Protein AF-A0A0V0QFK5-F1 (afdb_monomer_lite)

Sequence (269 aa):
MQSNNNCKVSSQGSNKIPLKIELSNQFPKQKPVIHVKRKLSHKYIDSNSWEVIYASFYQWNENSRLVDLVNKIQQEFINHMPAQDPLLLEIENLKSKVNEDQQALALQQTQLNNMFPGLQNGSVKAEDLLKKDGYHEEVQKLESYKKLQGFILELGQKLEFLSNQLDNQAQAINSKKQLLQQQDEQFEAQKSLHLKLHKDSQLLQERFSSNTILSVLDQEIQRLEEITMNQEEIEAEGTQFQDFLKEYHQNKKDFYKLQIKRAKYTQNV

Organism: Pseudocohnilembus persalinus (NCBI:txid266149)

Foldseek 3Di:
DDDDDDDPPDDPDDPDFDKDWADDPPPPADPIWIATPDQWDDPQQDNPGRTGNCVVPDPRDNPDDPVVSVVSVVVVCVVPPTHHDPVVVVVVVVVVVVVVVVVVVVVVPDDPCVVPVPPPDDDDDVVNVCVPPPPVVVVVCVVVVVVVVVVVVVVVVVVVVVVVVVVVVVVVVVVVVVVVVVVVVVVVVVVVVVVVVVVVVVVVCVCPPLVNVLVVLVVLLVVLVVVLVVLVPDDDDDPVVVVSVVVSVVSVVVSVVSVVVSVVSVVVD

InterPro domains:
  IPR016135 Ubiquitin-conjugating enzyme/RWD-like [G3DSA:3.10.110.10] (3-86)
  IPR016135 Ubiquitin-conjugating enzyme/RWD-like [SSF54495] (16-95)

Secondary structure (DSSP, 8-state):
------------------EEEE--TTTTTSPPEEEESS-EE-TTB-TTT-BB-GGGT----TT--HHHHHHHHHHHHHHSPPEEPHHHHHHHHHHHHHHHHHHHHHHHHS-HHHH-TT--SSS--HHHHTTSTTHHHHHHHHHHHHHHHHHHHHHHHHHHHHHHHHHHHHHHHHHHHHHHHHHHHHHHHHHHHHHHHHHHHHHHHHHTSHHHHHHHHHHHHHHHHHHHHHHHT----THHHHHHHHHHHHHHHHHHHHHHHHHHHHHH-

Structure (mmCIF, N/CA/C/O backbone):
data_AF-A0A0V0QFK5-F1
#
_entry.id   AF-A0A0V0QFK5-F1
#
loop_
_atom_site.group_PDB
_atom_site.id
_atom_site.type_symbol
_atom_site.label_atom_id
_atom_site.label_alt_id
_atom_site.label_comp_id
_atom_site.label_asym_id
_atom_site.label_entity_id
_atom_site.label_seq_id
_atom_site.pdbx_PDB_ins_code
_atom_site.Cartn_x
_atom_site.Cartn_y
_atom_site.Cartn_z
_atom_site.occupancy
_atom_site.B_iso_or_equiv
_atom_site.auth_seq_id
_atom_site.auth_comp_id
_atom_site.auth_asym_id
_atom_site.auth_atom_id
_atom_site.pdbx_PDB_model_num
ATOM 1 N N . MET A 1 1 ? -14.512 -22.497 46.130 1.00 37.22 1 MET A N 1
ATOM 2 C CA . MET A 1 1 ? -15.266 -21.249 45.892 1.00 37.22 1 MET A CA 1
ATOM 3 C C . MET A 1 1 ? -14.955 -20.775 44.485 1.00 37.22 1 MET A C 1
ATOM 5 O O . MET A 1 1 ? -13.852 -20.313 44.237 1.00 37.22 1 MET A O 1
ATOM 9 N N . GLN A 1 2 ? -15.876 -21.004 43.551 1.00 34.72 2 GLN A N 1
ATOM 10 C CA . GLN A 1 2 ? -15.783 -20.520 42.174 1.00 34.72 2 GLN A CA 1
ATOM 11 C C . GLN A 1 2 ? -16.728 -19.321 42.060 1.00 34.72 2 GLN A C 1
ATOM 13 O O . GLN A 1 2 ? -17.943 -19.501 42.063 1.00 34.72 2 GLN A O 1
ATOM 18 N N . SER A 1 3 ? -16.176 -18.106 42.020 1.00 29.91 3 SER A N 1
ATOM 19 C CA . SER A 1 3 ? -16.944 -16.906 41.680 1.00 29.91 3 SER A CA 1
ATOM 20 C C . SER A 1 3 ? -16.978 -16.751 40.168 1.00 29.91 3 SER A C 1
ATOM 22 O O . SER A 1 3 ? -15.984 -16.395 39.538 1.00 29.91 3 SER A O 1
ATOM 24 N N . ASN A 1 4 ? -18.155 -17.019 39.609 1.00 32.91 4 ASN A N 1
ATOM 25 C CA . ASN A 1 4 ? -18.562 -16.578 38.286 1.00 32.91 4 ASN A CA 1
ATOM 26 C C . ASN A 1 4 ? -18.721 -15.053 38.297 1.00 32.91 4 ASN A C 1
ATOM 28 O O . ASN A 1 4 ? -19.704 -14.539 38.823 1.00 32.91 4 ASN A O 1
ATOM 32 N N . ASN A 1 5 ? -17.785 -14.337 37.678 1.00 32.56 5 ASN A N 1
ATOM 33 C CA . ASN A 1 5 ? -17.976 -12.939 37.309 1.00 32.56 5 ASN A CA 1
ATOM 34 C C . ASN A 1 5 ? -18.501 -12.886 35.877 1.00 32.56 5 ASN A C 1
ATOM 36 O O . ASN A 1 5 ? -17.757 -13.100 34.924 1.00 32.56 5 ASN A O 1
ATOM 40 N N . ASN A 1 6 ? -19.793 -12.604 35.734 1.00 32.09 6 ASN A N 1
ATOM 41 C CA . ASN A 1 6 ? -20.425 -12.353 34.445 1.00 32.09 6 ASN A CA 1
ATOM 42 C C . ASN A 1 6 ? -21.225 -11.047 34.542 1.00 32.09 6 ASN A C 1
ATOM 44 O O . ASN A 1 6 ? -22.448 -11.052 34.621 1.00 32.09 6 ASN A O 1
ATOM 48 N N . CYS A 1 7 ? -20.518 -9.916 34.560 1.00 27.77 7 CYS A N 1
ATOM 49 C CA . CYS A 1 7 ? -21.109 -8.604 34.310 1.00 27.77 7 CYS A CA 1
ATOM 50 C C . CYS A 1 7 ? -20.832 -8.231 32.853 1.00 27.77 7 CYS A C 1
ATOM 52 O O . CYS A 1 7 ? -19.781 -7.689 32.518 1.00 27.77 7 CYS A O 1
ATOM 54 N N . LYS A 1 8 ? -21.783 -8.551 31.970 1.00 32.16 8 LYS A N 1
ATOM 55 C CA . LYS A 1 8 ? -21.868 -7.932 30.646 1.00 32.16 8 LYS A CA 1
ATOM 56 C C . LYS A 1 8 ? -22.440 -6.530 30.829 1.00 32.16 8 LYS A C 1
ATOM 58 O O . LYS A 1 8 ? -23.649 -6.366 30.933 1.00 32.16 8 LYS A O 1
ATOM 63 N N . VAL A 1 9 ? -21.567 -5.530 30.847 1.00 31.98 9 VAL A N 1
ATOM 64 C CA . VAL A 1 9 ? -21.958 -4.142 30.596 1.00 31.98 9 VAL A CA 1
ATOM 65 C C . VAL A 1 9 ? -22.074 -3.999 29.081 1.00 31.98 9 VAL A C 1
ATOM 67 O O . VAL A 1 9 ? -21.077 -3.990 28.361 1.00 31.98 9 VAL A O 1
ATOM 70 N N . SER A 1 10 ? -23.304 -3.987 28.572 1.00 30.70 10 SER A N 1
ATOM 71 C CA . SER A 1 10 ? -23.591 -3.687 27.172 1.00 30.70 10 SER A CA 1
ATOM 72 C C . SER A 1 10 ? -23.405 -2.190 26.935 1.00 30.70 10 SER A C 1
ATOM 74 O O . SER A 1 10 ? -24.329 -1.400 27.121 1.00 30.70 10 SER A O 1
ATOM 76 N N . SER A 1 11 ? -22.201 -1.796 26.527 1.00 32.50 11 SER A N 1
ATOM 77 C CA . SER A 1 11 ? -21.953 -0.478 25.958 1.00 32.50 11 SER A CA 1
ATOM 78 C C . SER A 1 11 ? -22.651 -0.374 24.597 1.00 32.50 11 SER A C 1
ATOM 80 O O . SER A 1 11 ? -22.321 -1.064 23.631 1.00 32.50 11 SER A O 1
ATOM 82 N N . GLN A 1 12 ? -23.655 0.497 24.519 1.00 35.12 12 GLN A N 1
ATOM 83 C CA . GLN A 1 12 ? -24.158 1.024 23.255 1.00 35.12 12 GLN A CA 1
ATOM 84 C C . GLN A 1 12 ? -23.052 1.899 22.643 1.00 35.12 12 GLN A C 1
ATOM 86 O O . GLN A 1 12 ? -22.892 3.059 23.006 1.00 35.12 12 GLN A O 1
ATOM 91 N N . GLY A 1 13 ? -22.232 1.334 21.755 1.00 34.31 13 GLY A N 1
ATOM 92 C CA . GLY A 1 13 ? -21.123 2.059 21.133 1.00 34.31 13 GLY A CA 1
ATOM 93 C C . GLY A 1 13 ? -20.535 1.304 19.948 1.00 34.31 13 GLY A C 1
ATOM 94 O O . GLY A 1 13 ? -19.924 0.256 20.123 1.00 34.31 13 GLY A O 1
ATOM 95 N N . SER A 1 14 ? -20.693 1.860 18.742 1.00 43.22 14 SER A N 1
ATOM 96 C CA . SER A 1 14 ? -20.260 1.314 17.443 1.00 43.22 14 SER A CA 1
ATOM 97 C C . SER A 1 14 ? -20.789 -0.100 17.152 1.00 43.22 14 SER A C 1
ATOM 99 O O . SER A 1 14 ? -20.378 -1.077 17.773 1.00 43.22 14 SER A O 1
ATOM 101 N N . ASN A 1 15 ? -21.674 -0.247 16.161 1.00 62.78 15 ASN A N 1
ATOM 102 C CA . ASN A 1 15 ? -22.117 -1.557 15.665 1.00 62.78 15 ASN A CA 1
ATOM 103 C C . ASN A 1 15 ? -20.968 -2.276 14.930 1.00 62.78 15 ASN A C 1
ATOM 105 O O . ASN A 1 15 ? -21.009 -2.497 13.725 1.00 62.78 15 ASN A O 1
ATOM 109 N N . LYS A 1 16 ? -19.904 -2.632 15.656 1.00 75.19 16 LYS A N 1
ATOM 110 C CA . LYS A 1 16 ? -18.846 -3.516 15.181 1.00 75.19 16 LYS A CA 1
ATOM 111 C C . LYS A 1 16 ? -19.471 -4.894 15.028 1.00 75.19 16 LYS A C 1
ATOM 113 O O . LYS A 1 16 ? -19.919 -5.493 16.008 1.00 75.19 16 LYS A O 1
ATOM 118 N N . ILE A 1 17 ? -19.519 -5.377 13.793 1.00 84.81 17 ILE A N 1
ATOM 119 C CA . ILE A 1 17 ? -20.023 -6.705 13.457 1.00 84.81 17 ILE A CA 1
ATOM 120 C C . ILE A 1 17 ? -18.819 -7.655 13.436 1.00 84.81 17 ILE A C 1
ATOM 122 O O . ILE A 1 17 ? -18.019 -7.601 12.503 1.00 84.81 17 ILE A O 1
ATOM 126 N N . PRO A 1 18 ? -18.628 -8.494 14.470 1.00 88.00 18 PRO A N 1
ATOM 127 C CA . PRO A 1 18 ? -17.504 -9.418 14.507 1.00 88.00 18 PRO A CA 1
ATOM 128 C C . PRO A 1 18 ? -17.673 -10.524 13.460 1.00 88.00 18 PRO A C 1
ATOM 130 O O . PRO A 1 18 ? -18.669 -11.252 13.471 1.00 88.00 18 PRO A O 1
ATOM 133 N N . LEU A 1 19 ? -16.663 -10.680 12.604 1.00 90.31 19 LEU A N 1
ATOM 134 C CA . LEU A 1 19 ? -16.591 -11.727 11.586 1.00 90.31 19 LEU A CA 1
ATOM 135 C C . LEU A 1 19 ? -15.640 -12.853 12.024 1.00 90.31 19 LEU A C 1
ATOM 137 O O . LEU A 1 19 ? -14.676 -12.632 12.761 1.00 90.31 19 LEU A O 1
ATOM 141 N N . LYS A 1 20 ? -15.919 -14.075 11.576 1.00 93.25 20 LYS A N 1
ATOM 142 C CA . LYS A 1 20 ? -15.031 -15.240 11.637 1.00 93.25 20 LYS A CA 1
ATOM 143 C C . LYS A 1 20 ? -14.702 -15.624 10.197 1.00 93.25 20 LYS A C 1
ATOM 145 O O . LYS A 1 20 ? -15.617 -15.803 9.405 1.00 93.25 20 LYS A O 1
ATOM 150 N N . ILE A 1 21 ? -13.420 -15.733 9.871 1.00 94.25 21 ILE A N 1
ATOM 151 C CA . ILE A 1 21 ? -12.955 -16.122 8.537 1.00 94.25 21 ILE A CA 1
ATOM 152 C C . ILE A 1 21 ? -12.371 -17.527 8.644 1.00 94.25 21 ILE A C 1
ATOM 154 O O . ILE A 1 21 ? -11.527 -17.775 9.505 1.00 94.25 21 ILE A O 1
ATOM 158 N N . GLU A 1 22 ? -12.822 -18.427 7.782 1.00 93.69 22 GLU A N 1
ATOM 159 C CA . GLU A 1 22 ? -12.319 -19.790 7.667 1.00 93.69 22 GLU A CA 1
ATOM 160 C C . GLU A 1 22 ? -11.628 -19.958 6.314 1.00 93.69 22 GLU A C 1
ATOM 162 O O . GLU A 1 22 ? -12.192 -19.663 5.256 1.00 93.69 22 GLU A O 1
ATOM 167 N N . LEU A 1 23 ? -10.372 -20.400 6.363 1.00 93.62 23 LEU A N 1
ATOM 168 C CA . LEU A 1 23 ? -9.536 -20.629 5.190 1.00 93.62 23 LEU A CA 1
ATOM 169 C C . LEU A 1 23 ? -9.332 -22.132 5.026 1.00 93.62 23 LEU A C 1
ATOM 171 O O . LEU A 1 23 ? -8.983 -22.815 5.989 1.00 93.62 23 LEU A O 1
ATOM 175 N N . SER A 1 24 ? -9.539 -22.648 3.816 1.00 92.62 24 SER A N 1
ATOM 176 C CA . SER A 1 24 ? -9.239 -24.046 3.514 1.00 92.62 24 SER A CA 1
ATOM 177 C C . SER A 1 24 ? -7.751 -24.241 3.210 1.00 92.62 24 SER A C 1
ATOM 179 O O . SER A 1 24 ? -7.036 -23.301 2.863 1.00 92.62 24 SER A O 1
ATOM 181 N N . ASN A 1 25 ? -7.294 -25.495 3.237 1.00 92.50 25 ASN A N 1
ATOM 182 C CA . ASN A 1 25 ? -5.929 -25.865 2.842 1.00 92.50 25 ASN A CA 1
ATOM 183 C C . ASN A 1 25 ? -5.622 -25.584 1.355 1.00 92.50 25 ASN A C 1
ATOM 185 O O . ASN A 1 25 ? -4.471 -25.681 0.942 1.00 92.50 25 ASN A O 1
ATOM 189 N N . GLN A 1 26 ? -6.638 -25.263 0.545 1.00 92.62 26 GLN A N 1
ATOM 190 C CA . GLN A 1 26 ? -6.507 -24.926 -0.877 1.00 92.62 26 GLN A CA 1
ATOM 191 C C . GLN A 1 26 ? -6.555 -23.412 -1.137 1.00 92.62 26 GLN A C 1
ATOM 193 O O . GLN A 1 26 ? -6.650 -22.980 -2.286 1.00 92.62 26 GLN A O 1
ATOM 198 N N . PHE A 1 27 ? -6.504 -22.586 -0.093 1.00 89.06 27 PHE A N 1
ATOM 199 C CA . PHE A 1 27 ? -6.404 -21.137 -0.229 1.00 89.06 27 PHE A CA 1
ATOM 200 C C . PHE A 1 27 ? -5.082 -20.734 -0.928 1.00 89.06 27 PHE A C 1
ATOM 202 O O . PHE A 1 27 ? -4.039 -21.298 -0.594 1.00 89.06 27 PHE A O 1
ATOM 209 N N . PRO A 1 28 ? -5.075 -19.771 -1.879 1.00 88.62 28 PRO A N 1
ATOM 210 C CA . PRO A 1 28 ? -6.178 -18.892 -2.293 1.00 88.62 28 PRO A CA 1
ATOM 211 C C . PRO A 1 28 ? -7.055 -19.420 -3.445 1.00 88.62 28 PRO A C 1
ATOM 213 O O . PRO A 1 28 ? -7.975 -18.721 -3.864 1.00 88.62 28 PRO A O 1
ATOM 216 N N . LYS A 1 29 ? -6.814 -20.632 -3.964 1.00 88.81 29 LYS A N 1
ATOM 217 C CA . LYS A 1 29 ? -7.596 -21.194 -5.085 1.00 88.81 29 LYS A CA 1
ATOM 218 C C . LYS A 1 29 ? -9.059 -21.414 -4.715 1.00 88.81 29 LYS A C 1
ATOM 220 O O . LYS A 1 29 ? -9.956 -21.140 -5.506 1.00 88.81 29 LYS A O 1
ATOM 225 N N . GLN A 1 30 ? -9.301 -21.890 -3.496 1.00 90.25 30 GLN A N 1
ATOM 226 C CA . GLN A 1 30 ? -10.642 -21.988 -2.934 1.00 90.25 30 GLN A CA 1
ATOM 227 C C . GLN A 1 30 ? -10.996 -20.709 -2.169 1.00 90.25 30 GLN A C 1
ATOM 229 O O . GLN A 1 30 ? -10.200 -20.198 -1.378 1.00 90.25 30 GLN A O 1
ATOM 234 N N . LYS A 1 31 ? -12.215 -20.211 -2.398 1.00 92.81 31 LYS A N 1
ATOM 235 C CA . LYS A 1 31 ? -12.732 -19.004 -1.750 1.00 92.81 31 LYS A CA 1
ATOM 236 C C . LYS A 1 31 ? -12.835 -19.179 -0.219 1.00 92.81 31 LYS A C 1
ATOM 238 O O . LYS A 1 31 ? -13.186 -20.271 0.234 1.00 92.81 31 LYS A O 1
ATOM 243 N N . PRO A 1 32 ? -12.566 -18.131 0.578 1.00 94.88 32 PRO A N 1
ATOM 244 C CA . PRO A 1 32 ? -12.706 -18.175 2.033 1.00 94.88 32 PRO A CA 1
ATOM 245 C C . PRO A 1 32 ? -14.181 -18.217 2.454 1.00 94.88 32 PRO A C 1
ATOM 247 O O . PRO A 1 32 ? -15.037 -17.643 1.783 1.00 94.88 32 PRO A O 1
ATOM 250 N N . VAL A 1 33 ? -14.488 -18.831 3.591 1.00 94.81 33 VAL A N 1
ATOM 251 C CA . VAL A 1 33 ? -15.843 -18.804 4.167 1.00 94.81 33 VAL A CA 1
ATOM 252 C C . VAL A 1 33 ? -15.875 -17.762 5.281 1.00 94.81 33 VAL A C 1
ATOM 254 O O . VAL A 1 33 ? -14.962 -17.697 6.103 1.00 94.81 33 VAL A O 1
ATOM 257 N N . ILE A 1 34 ? -16.887 -16.892 5.290 1.00 94.62 34 ILE A N 1
ATOM 258 C CA . ILE A 1 34 ? -16.988 -15.794 6.260 1.00 94.62 34 ILE A CA 1
ATOM 259 C C . ILE A 1 34 ? -18.291 -15.934 7.026 1.00 94.62 34 ILE A C 1
ATOM 261 O O . ILE A 1 34 ? -19.354 -15.882 6.426 1.00 94.62 34 ILE A O 1
ATOM 265 N N . HIS A 1 35 ? -18.213 -16.035 8.349 1.00 93.38 35 HIS A N 1
ATOM 266 C CA . HIS A 1 35 ? -19.374 -16.103 9.231 1.00 93.38 35 HIS A CA 1
ATOM 267 C C . HIS A 1 35 ? -19.499 -14.854 10.091 1.00 93.38 35 HIS A C 1
ATOM 269 O O . HIS A 1 35 ? -18.507 -14.293 10.567 1.00 93.38 35 HIS A O 1
ATOM 275 N N . VAL A 1 36 ? -20.733 -14.459 10.373 1.00 91.75 36 VAL A N 1
ATOM 276 C CA . VAL A 1 36 ? -21.038 -13.424 11.357 1.00 91.75 36 VAL A CA 1
ATOM 277 C C . VAL A 1 36 ? -21.174 -14.072 12.733 1.00 91.75 36 VAL A C 1
ATOM 279 O O . VAL A 1 36 ? -21.941 -15.011 12.913 1.00 91.75 36 VAL A O 1
ATOM 282 N N . LYS A 1 37 ? -20.441 -13.585 13.746 1.00 86.69 37 LYS A N 1
ATOM 283 C CA . LYS A 1 37 ? -20.517 -14.168 15.106 1.00 86.69 37 LYS A CA 1
ATOM 284 C C . LYS A 1 37 ? -21.787 -13.776 15.870 1.00 86.69 37 LYS A C 1
ATOM 286 O O . LYS A 1 37 ? -22.071 -14.345 16.921 1.00 86.69 37 LYS A O 1
ATOM 291 N N . ARG A 1 38 ? -22.509 -12.761 15.394 1.00 82.62 38 ARG A N 1
ATOM 292 C CA . ARG A 1 38 ? -23.783 -12.298 15.957 1.00 82.62 38 ARG A CA 1
ATOM 293 C C . ARG A 1 38 ? -24.924 -12.751 15.055 1.00 82.62 38 ARG A C 1
ATOM 295 O O . ARG A 1 38 ? -24.786 -12.730 13.837 1.00 82.62 38 ARG A O 1
ATOM 302 N N . LYS A 1 39 ? -26.059 -13.100 15.659 1.00 81.50 39 LYS A N 1
ATOM 303 C CA . LYS A 1 39 ? -27.290 -13.409 14.926 1.00 81.50 39 LYS A CA 1
ATOM 304 C C . LYS A 1 39 ? -27.856 -12.109 14.355 1.00 81.50 39 LYS A C 1
ATOM 306 O O . LYS A 1 39 ? -28.434 -11.317 15.094 1.00 81.50 39 LYS A O 1
ATOM 311 N N . LEU A 1 40 ? -27.604 -11.871 13.072 1.00 84.62 40 LEU A N 1
ATOM 312 C CA . LEU A 1 40 ? -28.032 -10.680 12.343 1.00 84.62 40 LEU A CA 1
ATOM 313 C C . LEU A 1 40 ? -28.843 -11.103 11.120 1.00 84.62 40 LEU A C 1
ATOM 315 O O . LEU A 1 40 ? -28.517 -12.097 10.472 1.00 84.62 40 LEU A O 1
ATOM 319 N N . SER A 1 41 ? -29.871 -10.323 10.807 1.00 83.62 41 SER A N 1
ATOM 320 C CA . SER A 1 41 ? -30.676 -10.461 9.601 1.00 83.62 41 SER A CA 1
ATOM 321 C C . SER A 1 41 ? -30.171 -9.492 8.537 1.00 83.62 41 SER A C 1
ATOM 323 O O . SER A 1 41 ? -30.045 -8.286 8.775 1.00 83.62 41 SER A O 1
ATOM 325 N N . HIS A 1 42 ? -29.834 -10.026 7.364 1.00 86.94 42 HIS A N 1
ATOM 326 C CA . HIS A 1 42 ? -29.382 -9.248 6.217 1.00 86.94 42 HIS A CA 1
ATOM 327 C C . HIS A 1 42 ? -29.549 -10.048 4.922 1.00 86.94 42 HIS A C 1
ATOM 329 O O . HIS A 1 42 ? -29.362 -11.261 4.921 1.00 86.94 42 HIS A O 1
ATOM 335 N N . LYS A 1 43 ? -29.790 -9.371 3.790 1.00 87.56 43 LYS A N 1
ATOM 336 C CA . LYS A 1 43 ? -29.959 -10.008 2.464 1.00 87.56 43 LYS A CA 1
ATOM 337 C C . LYS A 1 43 ? -28.777 -10.875 2.007 1.00 87.56 43 LYS A C 1
ATOM 339 O O . LYS A 1 43 ? -28.935 -11.724 1.140 1.00 87.56 43 LYS A O 1
ATOM 344 N N . TYR A 1 44 ? -27.592 -10.633 2.563 1.00 91.56 44 TYR A N 1
ATOM 345 C CA . TYR A 1 44 ? -26.363 -11.369 2.251 1.00 91.56 44 TYR A CA 1
ATOM 346 C C . TYR A 1 44 ? -25.843 -12.192 3.429 1.00 91.56 44 TYR A C 1
ATOM 348 O O . TYR A 1 44 ? -24.671 -12.546 3.435 1.00 91.56 44 TYR A O 1
ATOM 356 N N . ILE A 1 45 ? -26.662 -12.443 4.449 1.00 90.50 45 ILE A N 1
ATOM 357 C CA . ILE A 1 45 ? -26.319 -13.354 5.542 1.00 90.50 45 ILE A CA 1
ATOM 358 C C . ILE A 1 45 ? -27.307 -14.513 5.483 1.00 90.50 45 ILE A C 1
ATOM 360 O O . ILE A 1 45 ? -28.515 -14.306 5.583 1.00 90.50 45 ILE A O 1
ATOM 364 N N . ASP A 1 46 ? -26.793 -15.728 5.329 1.00 89.38 46 ASP A N 1
ATOM 365 C CA . ASP A 1 46 ? -27.615 -16.929 5.405 1.00 89.38 46 ASP A CA 1
ATOM 366 C C . ASP A 1 46 ? -28.169 -17.099 6.828 1.00 89.38 46 ASP A C 1
ATOM 368 O O . ASP A 1 46 ? -27.426 -17.072 7.811 1.00 89.38 46 ASP A O 1
ATOM 372 N N . SER A 1 47 ? -29.484 -17.264 6.962 1.00 83.44 47 SER A N 1
ATOM 373 C CA . SER A 1 47 ? -30.144 -17.271 8.275 1.00 83.44 47 SER A CA 1
ATOM 374 C C . SER A 1 47 ? -29.835 -18.514 9.118 1.00 83.44 47 SER A C 1
ATOM 376 O O . SER A 1 47 ? -29.995 -18.468 10.338 1.00 83.44 47 SER A O 1
ATOM 378 N N . ASN A 1 48 ? -29.380 -19.605 8.493 1.00 84.56 48 ASN A N 1
ATOM 379 C CA . ASN A 1 48 ? -29.147 -20.887 9.158 1.00 84.56 48 ASN A CA 1
ATOM 380 C C . ASN A 1 48 ? -27.681 -21.070 9.574 1.00 84.56 48 ASN A C 1
ATOM 382 O O . ASN A 1 48 ? -27.396 -21.574 10.657 1.00 84.56 48 ASN A O 1
ATOM 386 N N . SER A 1 49 ? -26.754 -20.668 8.708 1.00 86.56 49 SER A N 1
ATOM 387 C CA . SER A 1 49 ? -25.304 -20.836 8.881 1.00 86.56 49 SER A CA 1
ATOM 388 C C . SER A 1 49 ? -24.586 -19.553 9.306 1.00 86.56 49 SER A C 1
ATOM 390 O O . SER A 1 49 ? -23.416 -19.594 9.702 1.00 86.56 49 SER A O 1
ATOM 392 N N . TRP A 1 50 ? -25.267 -18.406 9.205 1.00 89.06 50 TRP A N 1
ATOM 393 C CA . TRP A 1 50 ? -24.710 -17.065 9.405 1.00 89.06 50 TRP A CA 1
ATOM 394 C C . TRP A 1 50 ? -23.505 -16.768 8.505 1.00 89.06 50 TRP A C 1
ATOM 396 O O . TRP A 1 50 ? -22.684 -15.904 8.824 1.00 89.06 50 TRP A O 1
ATOM 406 N N . GLU A 1 51 ? -23.391 -17.486 7.386 1.00 93.06 51 GLU A N 1
ATOM 407 C CA . GLU A 1 51 ? -22.392 -17.245 6.353 1.00 93.06 51 GLU A CA 1
ATOM 408 C C . GLU A 1 51 ? -22.750 -15.991 5.545 1.00 93.06 51 GLU A C 1
ATOM 410 O O . GLU A 1 51 ? -23.904 -15.764 5.178 1.00 93.06 51 GLU A O 1
ATOM 415 N N . VAL A 1 52 ? -21.746 -15.166 5.254 1.00 92.94 52 VAL A N 1
ATOM 416 C CA . VAL A 1 52 ? -21.872 -14.005 4.379 1.00 92.94 52 VAL A CA 1
ATOM 417 C C . VAL A 1 52 ? -21.802 -14.466 2.926 1.00 92.94 52 VAL A C 1
ATOM 419 O O . VAL A 1 52 ? -20.749 -14.866 2.430 1.00 92.94 52 VAL A O 1
ATOM 422 N N . ILE A 1 53 ? -22.916 -14.339 2.212 1.00 92.94 53 ILE A N 1
ATOM 423 C CA . ILE A 1 53 ? -23.051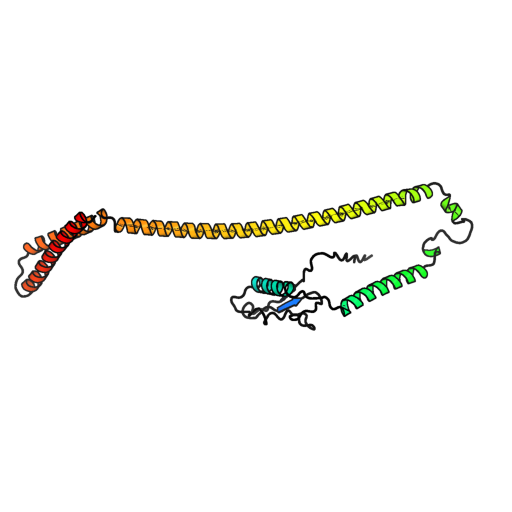 -14.691 0.799 1.00 92.94 53 ILE A CA 1
ATOM 424 C C . ILE A 1 53 ? -22.481 -13.548 -0.052 1.00 92.94 53 ILE A C 1
ATOM 426 O O . ILE A 1 53 ? -23.217 -12.736 -0.612 1.00 92.94 53 ILE A O 1
ATOM 430 N N . TYR A 1 54 ? -21.152 -13.458 -0.134 1.00 93.19 54 TYR A N 1
ATOM 431 C CA . TYR A 1 54 ? -20.476 -12.362 -0.841 1.00 93.19 54 TYR A CA 1
ATOM 432 C C . TYR A 1 54 ? -20.322 -12.577 -2.350 1.00 93.19 54 TYR A C 1
ATOM 434 O O . TYR A 1 54 ? -19.975 -11.642 -3.065 1.00 93.19 54 TYR A O 1
ATOM 442 N N . ALA A 1 55 ? -20.604 -13.779 -2.865 1.00 90.19 55 ALA A N 1
ATOM 443 C CA . ALA A 1 55 ? -20.463 -14.095 -4.291 1.00 90.19 55 ALA A CA 1
ATOM 444 C C . ALA A 1 55 ? -21.338 -13.212 -5.206 1.00 90.19 55 ALA A C 1
ATOM 446 O O . ALA A 1 55 ? -21.052 -13.081 -6.393 1.00 90.19 55 ALA A O 1
ATOM 447 N N . SER A 1 56 ? -22.386 -12.597 -4.654 1.00 87.06 56 SER A N 1
ATOM 448 C CA . SER A 1 56 ? -23.287 -11.677 -5.354 1.00 87.06 56 SER A CA 1
ATOM 449 C C . SER A 1 56 ? -22.682 -10.292 -5.613 1.00 87.06 56 SER A C 1
ATOM 451 O O . SER A 1 56 ? -23.121 -9.614 -6.537 1.00 87.06 56 SER A O 1
ATOM 453 N N . PHE A 1 57 ? -21.683 -9.867 -4.833 1.00 90.81 57 PHE A N 1
ATOM 454 C CA . PHE A 1 57 ? -21.075 -8.530 -4.932 1.00 90.81 57 PHE A CA 1
ATOM 455 C C . PHE A 1 57 ? -19.535 -8.537 -4.935 1.00 90.81 57 PHE A C 1
ATOM 457 O O . PHE A 1 57 ? -18.910 -7.491 -5.114 1.00 90.81 57 PHE A O 1
ATOM 464 N N . TYR A 1 58 ? -18.906 -9.702 -4.763 1.00 92.44 58 TYR A N 1
ATOM 465 C CA . TYR A 1 58 ? -17.462 -9.894 -4.839 1.00 92.44 58 TYR A CA 1
ATOM 466 C C . TYR A 1 58 ? -17.125 -11.261 -5.450 1.00 92.44 58 TYR A C 1
ATOM 468 O O . TYR A 1 58 ? -17.390 -12.310 -4.858 1.00 92.44 58 TYR A O 1
ATOM 476 N N . GLN A 1 59 ? -16.508 -11.256 -6.633 1.00 92.81 59 GLN A N 1
ATOM 477 C CA . GLN A 1 59 ? -16.064 -12.473 -7.315 1.00 92.81 59 GLN A CA 1
ATOM 478 C C . GLN A 1 59 ? -14.640 -12.835 -6.886 1.00 92.81 59 GLN A C 1
ATOM 480 O O . GLN A 1 59 ? -13.681 -12.146 -7.233 1.00 92.81 59 GLN A O 1
ATOM 485 N N . TRP A 1 60 ? -14.508 -13.922 -6.125 1.00 92.75 60 TRP A N 1
ATOM 486 C CA . TRP A 1 60 ? -13.212 -14.428 -5.673 1.00 92.75 60 TRP A CA 1
ATOM 487 C C . TRP A 1 60 ? -12.422 -15.064 -6.826 1.00 92.75 60 TRP A C 1
ATOM 489 O O . TRP A 1 60 ? -12.955 -15.905 -7.549 1.00 92.75 60 TRP A O 1
ATOM 499 N N . ASN A 1 61 ? -11.149 -14.698 -6.965 1.00 92.44 61 ASN A N 1
ATOM 500 C CA . ASN A 1 61 ? -10.190 -15.297 -7.894 1.00 92.44 61 ASN A CA 1
ATOM 501 C C . ASN A 1 61 ? -8.804 -15.443 -7.233 1.00 92.44 61 ASN A C 1
ATOM 503 O O . ASN A 1 61 ? -8.592 -14.966 -6.121 1.00 92.44 61 ASN A O 1
ATOM 507 N N . GLU A 1 62 ? -7.846 -16.091 -7.905 1.00 86.75 62 GLU A N 1
ATOM 508 C CA . GLU A 1 62 ? -6.510 -16.366 -7.337 1.00 86.75 62 GLU A CA 1
ATOM 509 C C . GLU A 1 62 ? -5.707 -15.097 -6.984 1.00 86.75 62 GLU A C 1
ATOM 511 O O . GLU A 1 62 ? -4.809 -15.157 -6.146 1.00 86.75 62 GLU A O 1
ATOM 516 N N . ASN A 1 63 ? -6.056 -13.945 -7.569 1.00 89.94 63 ASN A N 1
ATOM 517 C CA . ASN A 1 63 ? -5.433 -12.649 -7.286 1.00 89.94 63 ASN A CA 1
ATOM 518 C C . ASN A 1 63 ? -6.204 -11.823 -6.237 1.00 89.94 63 ASN A C 1
ATOM 520 O O . ASN A 1 63 ? -5.758 -10.734 -5.863 1.00 89.94 63 ASN A O 1
ATOM 524 N N . SER A 1 64 ? -7.359 -12.304 -5.762 1.00 91.19 64 SER A N 1
ATOM 525 C CA . SER A 1 64 ? -8.161 -11.637 -4.735 1.00 91.19 64 SER A CA 1
ATOM 526 C C . SER A 1 64 ? -7.434 -11.607 -3.391 1.00 91.19 64 SER A C 1
ATOM 528 O O . SER A 1 64 ? -6.802 -12.578 -2.973 1.00 91.19 64 SER A O 1
ATOM 530 N N . ARG A 1 65 ? -7.568 -10.496 -2.660 1.00 92.69 65 ARG A N 1
ATOM 531 C CA . ARG A 1 65 ? -7.025 -10.351 -1.303 1.00 92.69 65 ARG A CA 1
ATOM 532 C C . ARG A 1 65 ? -8.154 -10.352 -0.279 1.00 92.69 65 ARG A C 1
ATOM 534 O O . ARG A 1 65 ? -9.196 -9.733 -0.483 1.00 92.69 65 ARG A O 1
ATOM 541 N N . LEU A 1 66 ? -7.915 -10.988 0.871 1.00 92.38 66 LEU A N 1
ATOM 542 C CA . LEU A 1 66 ? -8.867 -11.014 1.993 1.00 92.38 66 LEU A CA 1
ATOM 543 C C . LEU A 1 66 ? -9.259 -9.608 2.461 1.00 92.38 66 LEU A C 1
ATOM 545 O O . LEU A 1 66 ? -10.413 -9.377 2.804 1.00 92.38 66 LEU A O 1
ATOM 549 N N . VAL A 1 67 ? -8.311 -8.670 2.446 1.00 92.56 67 VAL A N 1
ATOM 550 C CA . VAL A 1 67 ? -8.549 -7.275 2.841 1.00 92.56 67 VAL A CA 1
ATOM 551 C C . VAL A 1 67 ? -9.600 -6.622 1.941 1.00 92.56 67 VAL A C 1
ATOM 553 O O . VAL A 1 67 ? -10.529 -5.995 2.443 1.00 92.56 67 VAL A O 1
ATOM 556 N N . ASP A 1 68 ? -9.515 -6.830 0.626 1.00 92.81 68 ASP A N 1
ATOM 557 C CA . ASP A 1 68 ? -10.456 -6.249 -0.337 1.00 92.81 68 ASP A CA 1
ATOM 558 C C . ASP A 1 68 ? -11.859 -6.843 -0.181 1.00 92.81 68 ASP A C 1
ATOM 560 O O . ASP A 1 68 ? -12.855 -6.120 -0.240 1.00 92.81 68 ASP A O 1
ATOM 564 N N . LEU A 1 69 ? -11.934 -8.151 0.085 1.00 93.69 69 LEU A N 1
ATOM 565 C CA . LEU A 1 69 ? -13.184 -8.841 0.393 1.00 93.69 69 LEU A CA 1
ATOM 566 C C . LEU A 1 69 ? -13.840 -8.277 1.663 1.00 93.69 69 LEU A C 1
ATOM 568 O O . LEU A 1 69 ? -15.022 -7.935 1.647 1.00 93.69 69 LEU A O 1
ATOM 572 N N . VAL A 1 70 ? -13.081 -8.136 2.753 1.00 93.19 70 VAL A N 1
ATOM 573 C CA . VAL A 1 70 ? -13.599 -7.589 4.018 1.00 93.19 70 VAL A CA 1
ATOM 574 C C . VAL A 1 70 ? -14.054 -6.140 3.842 1.00 93.19 70 VAL A C 1
ATOM 576 O O . VAL A 1 70 ? -15.140 -5.789 4.300 1.00 93.19 70 VAL A O 1
ATOM 579 N N . ASN A 1 71 ? -13.292 -5.320 3.113 1.00 92.56 71 ASN A N 1
ATOM 580 C CA . ASN A 1 71 ? -13.677 -3.944 2.797 1.00 92.56 71 ASN A CA 1
ATOM 581 C C . ASN A 1 71 ? -14.982 -3.889 1.993 1.00 92.56 71 ASN A C 1
ATOM 583 O O . ASN A 1 71 ? -15.832 -3.034 2.242 1.00 92.56 71 ASN A O 1
ATOM 587 N N . LYS A 1 72 ? -15.180 -4.816 1.050 1.00 92.06 72 LYS A N 1
ATOM 588 C CA . LYS A 1 72 ? -16.421 -4.905 0.272 1.00 92.06 72 LYS A CA 1
ATOM 589 C C . LYS A 1 72 ? -17.616 -5.337 1.113 1.00 92.06 72 LYS A C 1
ATOM 591 O O . LYS A 1 72 ? -18.676 -4.731 0.999 1.00 92.06 72 LYS A O 1
ATOM 596 N N . ILE A 1 73 ? -17.438 -6.303 2.012 1.00 92.12 73 ILE A N 1
ATOM 597 C CA . ILE A 1 73 ? -18.474 -6.687 2.983 1.00 92.12 73 ILE A CA 1
ATOM 598 C C . ILE A 1 73 ? -18.831 -5.501 3.883 1.00 92.12 73 ILE A C 1
ATOM 600 O O . ILE A 1 73 ? -20.008 -5.233 4.112 1.00 92.12 73 ILE A O 1
ATOM 604 N N . GLN A 1 74 ? -17.829 -4.757 4.355 1.00 90.56 74 GLN A N 1
ATOM 605 C CA . GLN A 1 74 ? -18.049 -3.561 5.159 1.00 90.56 74 GLN A CA 1
ATOM 606 C C . GLN A 1 74 ? -18.850 -2.502 4.389 1.00 90.56 74 GLN A C 1
ATOM 608 O O . GLN A 1 74 ? -19.791 -1.946 4.947 1.00 90.56 74 GLN A O 1
ATOM 613 N N . GLN A 1 75 ? -18.519 -2.242 3.120 1.00 90.38 75 GLN A N 1
ATOM 614 C CA . GLN A 1 75 ? -19.282 -1.319 2.271 1.00 90.38 75 GLN A CA 1
ATOM 615 C C . GLN A 1 75 ? -20.749 -1.750 2.143 1.00 90.38 75 GLN A C 1
ATOM 617 O O . GLN A 1 75 ? -21.644 -0.925 2.321 1.00 90.38 75 GLN A O 1
ATOM 622 N N . GLU A 1 76 ? -21.011 -3.037 1.906 1.00 90.31 76 GLU A N 1
ATOM 623 C CA . GLU A 1 76 ? -22.384 -3.542 1.811 1.00 90.31 76 GLU A CA 1
ATOM 624 C C . GLU A 1 76 ? -23.150 -3.418 3.130 1.00 90.31 76 GLU A C 1
ATOM 626 O O . GLU A 1 76 ? -24.308 -3.005 3.117 1.00 90.31 76 GLU A O 1
ATOM 631 N N . PHE A 1 77 ? -22.508 -3.701 4.265 1.00 90.00 77 PHE A N 1
ATOM 632 C CA . PHE A 1 77 ? -23.129 -3.566 5.586 1.00 90.00 77 PHE A CA 1
ATOM 633 C C . PHE A 1 77 ? -23.318 -2.108 6.020 1.00 90.00 77 PHE A C 1
ATOM 635 O O . PHE A 1 77 ? -24.156 -1.837 6.873 1.00 90.00 77 PHE A O 1
ATOM 642 N N . ILE A 1 78 ? -22.569 -1.157 5.457 1.00 85.31 78 ILE A N 1
ATOM 643 C CA . ILE A 1 78 ? -22.826 0.277 5.656 1.00 85.31 78 ILE A CA 1
ATOM 644 C C . ILE A 1 78 ? -24.045 0.709 4.836 1.00 85.31 78 ILE A C 1
ATOM 646 O O . ILE A 1 78 ? -24.915 1.405 5.354 1.00 85.31 78 ILE A O 1
ATOM 650 N N . ASN A 1 79 ? -24.126 0.276 3.575 1.00 83.44 79 ASN A N 1
ATOM 651 C CA . ASN A 1 79 ? -25.228 0.635 2.680 1.00 83.44 79 ASN A CA 1
ATOM 652 C C . ASN A 1 79 ? -26.555 -0.015 3.097 1.00 83.44 79 ASN A C 1
ATOM 654 O O . ASN A 1 79 ? -27.622 0.560 2.903 1.00 83.44 79 ASN A O 1
ATOM 658 N N . HIS A 1 80 ? -26.487 -1.214 3.672 1.00 81.00 80 HIS A N 1
ATOM 659 C CA . HIS A 1 80 ? -27.631 -1.972 4.158 1.00 81.00 80 HIS A CA 1
ATOM 660 C C . HIS A 1 80 ? -27.269 -2.540 5.531 1.00 81.00 80 HIS A C 1
ATOM 662 O O . HIS A 1 80 ? -26.657 -3.600 5.635 1.00 81.00 80 HIS A O 1
ATOM 668 N N . MET A 1 81 ? -27.601 -1.817 6.602 1.00 81.00 81 MET A N 1
ATOM 669 C CA . MET A 1 81 ? -27.189 -2.232 7.943 1.00 81.00 81 MET A CA 1
ATOM 670 C C . MET A 1 81 ? -27.864 -3.553 8.337 1.00 81.00 81 MET A C 1
ATOM 672 O O . MET A 1 81 ? -29.096 -3.614 8.343 1.00 81.00 81 MET A O 1
ATOM 676 N N . PRO A 1 82 ? -27.102 -4.607 8.693 1.00 82.62 82 PRO A N 1
ATOM 677 C CA . PRO A 1 82 ? -27.680 -5.820 9.250 1.00 82.62 82 PRO A CA 1
ATOM 678 C C . PRO A 1 82 ? -28.446 -5.486 10.530 1.00 82.62 82 PRO A C 1
ATOM 680 O O . PRO A 1 82 ? -27.888 -4.904 11.465 1.00 82.62 82 PRO A O 1
ATOM 683 N N . ALA A 1 83 ? -29.724 -5.843 10.567 1.00 75.69 83 ALA A N 1
ATOM 684 C CA . ALA A 1 83 ? -30.572 -5.619 11.727 1.00 75.69 83 ALA A CA 1
ATOM 685 C C . ALA A 1 83 ? -30.485 -6.822 12.672 1.00 75.69 83 ALA A C 1
ATOM 687 O O . ALA A 1 83 ? -30.317 -7.963 12.237 1.00 75.69 83 ALA A O 1
ATOM 688 N N . GLN A 1 84 ? -30.611 -6.587 13.976 1.00 70.50 84 GLN A N 1
ATOM 689 C CA . GLN A 1 84 ? -30.932 -7.679 14.891 1.00 70.50 84 GLN A CA 1
ATOM 690 C C . GLN A 1 84 ? -32.354 -8.155 14.594 1.00 70.50 84 GLN A C 1
ATOM 692 O O . GLN A 1 84 ? -33.235 -7.342 14.319 1.00 70.50 84 GLN A O 1
ATOM 697 N N . ASP A 1 85 ? -32.564 -9.468 14.621 1.00 65.81 85 ASP A N 1
ATOM 698 C CA . ASP A 1 85 ? -33.897 -10.033 14.445 1.00 65.81 85 ASP A CA 1
ATOM 699 C C . ASP A 1 85 ? -34.813 -9.533 15.583 1.00 65.81 85 ASP A C 1
ATOM 701 O O . ASP A 1 85 ? -34.471 -9.733 16.758 1.00 65.81 85 ASP A O 1
ATOM 705 N N . PRO A 1 86 ? -35.945 -8.874 15.274 1.00 66.31 86 PRO A N 1
ATOM 706 C CA . PRO A 1 86 ? -36.848 -8.333 16.285 1.00 66.31 86 PRO A CA 1
ATOM 707 C C . PRO A 1 86 ? -37.372 -9.403 17.254 1.00 66.31 86 PRO A C 1
ATOM 709 O O . PRO A 1 86 ? -37.509 -9.114 18.441 1.00 66.31 86 PRO A O 1
ATOM 712 N N .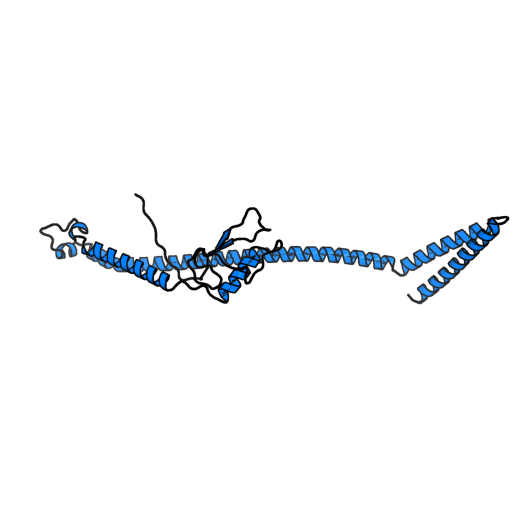 LEU A 1 87 ? -37.570 -10.649 16.801 1.00 69.94 87 LEU A N 1
ATOM 713 C CA . LEU A 1 87 ? -37.997 -11.750 17.674 1.00 69.94 87 LEU A CA 1
ATOM 714 C C . LEU A 1 87 ? -36.905 -12.148 18.671 1.00 69.94 87 LEU A C 1
ATOM 716 O O . LEU A 1 87 ? -37.191 -12.454 19.827 1.00 69.94 87 LEU A O 1
ATOM 720 N N . LEU A 1 88 ? -35.636 -12.130 18.255 1.00 65.69 88 LEU A N 1
ATOM 721 C CA . LEU A 1 88 ? -34.521 -12.438 19.156 1.00 65.69 88 LEU A CA 1
ATOM 722 C C . LEU A 1 88 ? -34.329 -11.349 20.213 1.00 65.69 88 LEU A C 1
ATOM 724 O O . LEU A 1 88 ? -34.025 -11.670 21.362 1.00 65.69 88 LEU A O 1
ATOM 728 N N . LEU A 1 89 ? -34.538 -10.086 19.837 1.00 71.56 89 LEU A N 1
ATOM 729 C CA . LEU A 1 89 ? -34.481 -8.958 20.763 1.00 71.56 89 LEU A CA 1
ATOM 730 C C . LEU A 1 89 ? -35.594 -9.051 21.821 1.00 71.56 89 LEU A C 1
ATOM 732 O O . LEU A 1 89 ? -35.356 -8.837 23.009 1.00 71.56 89 LEU A O 1
ATOM 736 N N . GLU A 1 90 ? -36.800 -9.433 21.402 1.00 75.50 90 GLU A N 1
ATOM 737 C CA . GLU A 1 90 ? -37.936 -9.653 22.298 1.00 75.50 90 GLU A CA 1
ATOM 738 C C . GLU A 1 90 ? -37.688 -10.823 23.265 1.00 75.50 90 GLU A C 1
ATOM 740 O O . GLU A 1 90 ? -37.950 -10.703 24.463 1.00 75.50 90 GLU A O 1
ATOM 745 N N . ILE A 1 91 ? -37.087 -11.919 22.786 1.00 74.38 91 ILE A N 1
ATOM 746 C CA . ILE A 1 91 ? -36.699 -13.065 23.625 1.00 74.38 91 ILE A CA 1
ATOM 747 C C . ILE A 1 91 ? -35.627 -12.679 24.659 1.00 74.38 91 ILE A C 1
ATOM 749 O O . ILE A 1 91 ? -35.716 -13.105 25.814 1.00 74.38 91 ILE A O 1
ATOM 753 N N . GLU A 1 92 ? -34.620 -11.877 24.294 1.00 72.56 92 GLU A N 1
ATOM 754 C CA . GLU A 1 92 ? -33.613 -11.393 25.255 1.00 72.56 92 GLU A CA 1
ATOM 755 C C . GLU A 1 92 ? -34.226 -10.485 26.330 1.00 72.56 92 GLU A C 1
ATOM 757 O O . GLU A 1 92 ? -33.905 -10.627 27.517 1.00 72.56 92 GLU A O 1
ATOM 762 N N . ASN A 1 93 ? -35.153 -9.606 25.942 1.00 76.25 93 ASN A N 1
ATOM 763 C CA . ASN A 1 93 ? -35.875 -8.745 26.877 1.00 76.25 93 ASN A CA 1
ATOM 764 C C . ASN A 1 93 ? -36.752 -9.562 27.838 1.00 76.25 93 ASN A C 1
ATOM 766 O O . ASN A 1 93 ? -36.716 -9.341 29.050 1.00 76.25 93 ASN A O 1
ATOM 770 N N . LEU A 1 94 ? -37.484 -10.556 27.325 1.00 81.44 94 LEU A N 1
ATOM 771 C CA . LEU A 1 94 ? -38.288 -11.471 28.139 1.00 81.44 94 LEU A CA 1
ATOM 772 C C . LEU A 1 94 ? -37.429 -12.258 29.130 1.00 81.44 94 LEU A C 1
ATOM 774 O O . LEU A 1 94 ? -37.796 -12.391 30.295 1.00 81.44 94 LEU A O 1
ATOM 778 N N . LYS A 1 95 ? -36.263 -12.746 28.699 1.00 78.62 95 LYS A N 1
ATOM 779 C CA . LYS A 1 95 ? -35.347 -13.487 29.571 1.00 78.62 95 LYS A CA 1
ATOM 780 C C . LYS A 1 95 ? -34.818 -12.627 30.718 1.00 78.62 95 LYS A C 1
ATOM 782 O O . LYS A 1 95 ? -34.727 -13.117 31.841 1.00 78.62 95 LYS A O 1
ATOM 787 N N . SER A 1 96 ? -34.484 -11.367 30.442 1.00 75.19 96 SER A N 1
ATOM 788 C CA . SER A 1 96 ? -34.055 -10.417 31.475 1.00 75.19 96 SER A CA 1
ATOM 789 C C . SER A 1 96 ? -35.167 -10.183 32.497 1.00 75.19 96 SER A C 1
ATOM 791 O O . SER A 1 96 ? -34.930 -10.326 33.693 1.00 75.19 96 SER A O 1
ATOM 793 N N . LYS A 1 97 ? -36.400 -9.970 32.025 1.00 82.00 97 LYS A N 1
ATOM 794 C CA . LYS A 1 97 ? -37.571 -9.759 32.882 1.00 82.00 97 LYS A CA 1
ATOM 795 C C . LYS A 1 97 ? -37.891 -10.966 33.773 1.00 82.00 97 LYS A C 1
ATOM 797 O O . LYS A 1 97 ? -38.107 -10.812 34.966 1.00 82.00 97 LYS A O 1
ATOM 802 N N . VAL A 1 98 ? -37.824 -12.182 33.227 1.00 84.81 98 VAL A N 1
ATOM 803 C CA . VAL A 1 98 ? -38.002 -13.421 34.011 1.00 84.81 98 VAL A CA 1
ATOM 804 C C . VAL A 1 98 ? -36.937 -13.558 35.102 1.00 84.81 98 VAL A C 1
ATOM 806 O O . VAL A 1 98 ? -37.227 -14.046 36.191 1.00 84.81 98 VAL A O 1
ATOM 809 N N . ASN A 1 99 ? -35.704 -13.133 34.829 1.00 81.12 99 ASN A N 1
ATOM 810 C CA . ASN A 1 99 ? -34.616 -13.203 35.799 1.00 81.12 99 ASN A CA 1
ATOM 811 C C . ASN A 1 99 ? -34.801 -12.179 36.935 1.00 81.12 99 ASN A C 1
ATOM 813 O O . ASN A 1 99 ? -34.558 -12.498 38.097 1.00 81.12 99 ASN A O 1
ATOM 817 N N . GLU A 1 100 ? -35.276 -10.974 36.611 1.00 78.25 100 GLU A N 1
ATOM 818 C CA . GLU A 1 100 ? -35.665 -9.956 37.597 1.00 78.25 100 GLU A CA 1
ATOM 819 C C . GLU A 1 100 ? -36.816 -10.451 38.485 1.00 78.25 100 GLU A C 1
ATOM 821 O O . GLU A 1 100 ? -36.720 -10.391 39.713 1.00 78.25 100 GLU A O 1
ATOM 826 N N . ASP A 1 101 ? -3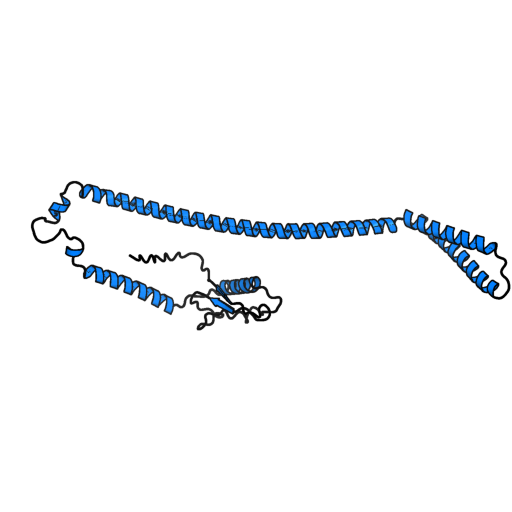7.854 -11.037 37.883 1.00 80.00 101 ASP A N 1
ATOM 827 C CA . ASP A 1 101 ? -38.999 -11.594 38.611 1.00 80.00 101 ASP A CA 1
ATOM 828 C C . ASP A 1 101 ? -38.582 -12.756 39.533 1.00 80.00 101 ASP A C 1
ATOM 830 O O . ASP A 1 101 ? -39.047 -12.854 40.672 1.00 80.00 101 ASP A O 1
ATOM 834 N N . GLN A 1 102 ? -37.656 -13.617 39.093 1.00 80.75 102 GLN A N 1
ATOM 835 C CA . GLN A 1 102 ? -37.103 -14.693 39.926 1.00 80.75 102 GLN A CA 1
ATOM 836 C C . GLN A 1 102 ? -36.309 -14.162 41.125 1.00 80.75 102 GLN A C 1
ATOM 838 O O . GLN A 1 102 ? -36.413 -14.719 42.220 1.00 80.75 102 GLN A O 1
ATOM 843 N N . GLN A 1 103 ? -35.542 -13.084 40.954 1.00 78.12 103 GLN A N 1
ATOM 844 C CA . GLN A 1 103 ? -34.820 -12.453 42.062 1.00 78.12 103 GLN A CA 1
ATOM 845 C C . GLN A 1 103 ? -35.775 -11.778 43.053 1.00 78.12 103 GLN A C 1
ATOM 847 O O . GLN A 1 103 ? -35.593 -11.910 44.265 1.00 78.12 103 GLN A O 1
ATOM 852 N N . ALA A 1 104 ? -36.824 -11.115 42.560 1.00 72.62 104 ALA A N 1
ATOM 853 C CA . ALA A 1 104 ? -37.861 -10.523 43.402 1.00 72.62 104 ALA A CA 1
ATOM 854 C C . ALA A 1 104 ? -38.611 -11.588 44.225 1.00 72.62 104 ALA A C 1
ATOM 856 O O . ALA A 1 104 ? -38.820 -11.410 45.428 1.00 72.62 104 ALA A O 1
ATOM 857 N N . LEU A 1 105 ? -38.945 -12.728 43.610 1.00 74.12 105 LEU A N 1
ATOM 858 C CA . LEU A 1 105 ? -39.543 -13.880 44.293 1.00 74.12 105 LEU A CA 1
ATOM 859 C C . LEU A 1 105 ? -38.605 -14.484 45.345 1.00 74.12 105 LEU A C 1
ATOM 861 O O . LEU A 1 105 ? -39.049 -14.789 46.452 1.00 74.12 105 LEU A O 1
ATOM 865 N N . ALA A 1 106 ? -37.311 -14.618 45.040 1.00 74.94 106 ALA A N 1
ATOM 866 C CA . ALA A 1 106 ? -36.323 -15.113 45.997 1.00 74.94 106 ALA A CA 1
ATOM 867 C C . ALA A 1 106 ? -36.223 -14.207 47.238 1.00 74.94 106 ALA A C 1
ATOM 869 O O . ALA A 1 106 ? -36.176 -14.710 48.362 1.00 74.94 106 ALA A O 1
ATOM 870 N N . LEU A 1 107 ? -36.265 -12.883 47.044 1.00 67.75 107 LEU A N 1
ATOM 871 C CA . LEU A 1 107 ? -36.268 -11.894 48.127 1.00 67.75 107 LEU A CA 1
ATOM 872 C C . LEU A 1 107 ? -37.557 -11.934 48.959 1.00 67.75 107 LEU A C 1
ATOM 874 O O . LEU A 1 107 ? -37.488 -11.865 50.183 1.00 67.75 107 LEU A O 1
ATOM 878 N N . GLN A 1 108 ? -38.725 -12.100 48.328 1.00 66.81 108 GLN A N 1
ATOM 879 C CA . GLN A 1 108 ? -39.998 -12.250 49.049 1.00 66.81 108 GLN A CA 1
ATOM 880 C C . GLN A 1 108 ? -40.065 -13.531 49.887 1.00 66.81 108 GLN A C 1
ATOM 882 O O . GLN A 1 108 ? -40.712 -13.551 50.932 1.00 66.81 108 GLN A O 1
ATOM 887 N N . GLN A 1 109 ? -39.407 -14.601 49.441 1.00 67.19 109 GLN A N 1
ATOM 888 C CA . GLN A 1 109 ? -39.383 -15.884 50.146 1.00 67.19 109 GLN A CA 1
ATOM 889 C C . GLN A 1 109 ? -38.292 -15.964 51.220 1.00 67.19 109 GLN A C 1
ATOM 891 O O . GLN A 1 109 ? -38.268 -16.919 52.001 1.00 67.19 109 GLN A O 1
ATOM 896 N N . THR A 1 110 ? -37.387 -14.985 51.299 1.00 63.09 110 THR A N 1
ATOM 897 C CA . THR A 1 110 ? -36.356 -14.999 52.334 1.00 63.09 110 THR A CA 1
ATOM 898 C C . THR A 1 110 ? -36.943 -14.506 53.657 1.00 63.09 110 THR A C 1
ATOM 900 O O . THR A 1 110 ? -37.415 -13.377 53.772 1.00 63.09 110 THR A O 1
ATOM 903 N N . GLN A 1 111 ? -36.894 -15.339 54.696 1.00 60.84 111 GLN A N 1
ATOM 904 C CA . GLN A 1 111 ? -37.300 -14.918 56.036 1.00 60.84 111 GLN A CA 1
ATOM 905 C C . GLN A 1 111 ? -36.341 -13.840 56.563 1.00 60.84 111 GLN A C 1
ATOM 907 O O . GLN A 1 111 ? -35.126 -14.038 56.567 1.00 60.84 111 GLN A O 1
ATOM 912 N N . LEU A 1 112 ? -36.885 -12.721 57.053 1.00 57.91 112 LEU A N 1
ATOM 913 C CA . LEU A 1 112 ? -36.135 -11.607 57.662 1.00 57.91 112 LEU A CA 1
ATOM 914 C C . LEU A 1 112 ? -35.128 -12.073 58.728 1.00 57.91 112 LEU A C 1
ATOM 916 O O . LEU A 1 112 ? -34.021 -11.546 58.807 1.00 57.91 112 LEU A O 1
ATOM 920 N N . ASN A 1 113 ? -35.475 -13.122 59.478 1.00 53.91 113 ASN A N 1
ATOM 921 C CA . ASN A 1 113 ? -34.624 -13.731 60.504 1.00 53.91 113 ASN A CA 1
ATOM 922 C C . ASN A 1 113 ? -33.335 -14.361 59.942 1.00 53.91 113 ASN A C 1
ATOM 924 O O . ASN A 1 113 ? -32.360 -14.494 60.675 1.00 53.91 113 ASN A O 1
ATOM 928 N N . ASN A 1 114 ? -33.310 -14.721 58.654 1.00 59.81 114 ASN A N 1
ATOM 929 C CA . ASN A 1 114 ? -32.118 -15.230 57.972 1.00 59.81 114 ASN A CA 1
ATOM 930 C C . ASN A 1 114 ? -31.242 -14.096 57.421 1.00 59.81 114 ASN A C 1
ATOM 932 O O . ASN A 1 114 ? -30.029 -14.262 57.327 1.00 59.81 114 ASN A O 1
ATOM 936 N N . MET A 1 115 ? -31.835 -12.948 57.068 1.00 55.38 115 MET A N 1
ATOM 937 C CA . MET A 1 115 ? -31.078 -11.759 56.652 1.00 55.38 115 MET A CA 1
ATOM 938 C C . MET A 1 115 ? -30.454 -11.032 57.850 1.00 55.38 115 MET A C 1
ATOM 940 O O . MET A 1 115 ? -29.382 -10.445 57.727 1.00 55.38 115 MET A O 1
ATOM 944 N N . PHE A 1 116 ? -31.100 -11.105 59.017 1.00 58.97 116 PHE A N 1
ATOM 945 C CA . PHE A 1 116 ? -30.653 -10.470 60.255 1.00 58.97 116 PHE A CA 1
ATOM 946 C C . PHE A 1 116 ? -30.680 -11.478 61.417 1.00 58.97 116 PHE A C 1
ATOM 948 O O . PHE A 1 116 ? -31.625 -11.486 62.211 1.00 58.97 116 PHE A O 1
ATOM 955 N N . PRO A 1 117 ? -29.630 -12.309 61.567 1.00 54.69 117 PRO A N 1
ATOM 956 C CA . PRO A 1 117 ? -29.586 -13.401 62.548 1.00 54.69 117 PRO A CA 1
ATOM 957 C C . PRO A 1 117 ? -29.714 -12.965 64.020 1.00 54.69 117 PRO A C 1
ATOM 959 O O . PRO A 1 117 ? -29.926 -13.801 64.892 1.00 54.69 117 PRO A O 1
ATOM 962 N N . GLY A 1 118 ? -29.581 -11.666 64.311 1.00 50.97 118 GLY A N 1
ATOM 963 C CA . GLY A 1 118 ? -29.699 -11.088 65.655 1.00 50.97 118 GLY A CA 1
ATOM 964 C C . GLY A 1 118 ? -31.110 -10.642 66.061 1.00 50.97 118 GLY A C 1
ATOM 965 O O . GLY A 1 118 ? -31.274 -10.154 67.173 1.00 50.97 118 GLY A O 1
ATOM 966 N N . LEU A 1 119 ? -32.118 -10.781 65.189 1.00 56.47 119 LEU A N 1
ATOM 967 C CA . LEU A 1 119 ? -33.506 -10.351 65.439 1.00 56.47 119 LEU A CA 1
ATOM 968 C C . LEU A 1 119 ? -34.420 -11.479 65.957 1.00 56.47 119 LEU A C 1
ATOM 970 O O . LEU A 1 119 ? -35.635 -11.436 65.771 1.00 56.47 119 LEU A O 1
ATOM 974 N N . GLN A 1 120 ? -33.875 -12.511 66.606 1.00 48.88 120 GLN A N 1
ATOM 975 C CA . GLN A 1 120 ? -34.719 -13.566 67.169 1.00 48.88 120 GLN A CA 1
ATOM 976 C C . GLN A 1 120 ? -35.328 -13.156 68.516 1.00 48.88 120 GLN A C 1
ATOM 978 O O . GLN A 1 120 ? -34.629 -12.990 69.508 1.00 48.88 120 GLN A O 1
ATOM 983 N N . ASN A 1 121 ? -36.660 -13.045 68.511 1.00 53.62 121 ASN A N 1
ATOM 984 C CA . ASN A 1 121 ? -37.592 -13.246 69.623 1.00 53.62 121 ASN A CA 1
ATOM 985 C C . ASN A 1 121 ? -37.134 -12.756 71.007 1.00 53.62 121 ASN A C 1
ATOM 987 O O . ASN A 1 121 ? -36.773 -13.545 71.876 1.00 53.62 121 ASN A O 1
ATOM 991 N N . GLY A 1 122 ? -37.306 -11.454 71.241 1.00 55.66 122 GLY A N 1
ATOM 992 C CA . GLY A 1 122 ? -37.433 -10.894 72.586 1.00 55.66 122 GLY A CA 1
ATOM 993 C C . GLY A 1 122 ? -36.409 -9.813 72.922 1.00 55.66 122 GLY A C 1
ATOM 994 O O . GLY A 1 122 ? -35.214 -10.049 72.945 1.00 55.66 122 GLY A O 1
ATOM 995 N N . SER A 1 123 ? -36.926 -8.637 73.280 1.00 46.84 123 SER A N 1
ATOM 996 C CA . SER A 1 123 ? -36.249 -7.555 74.016 1.00 46.84 123 SER A CA 1
ATOM 997 C C . SER A 1 123 ? -35.363 -6.536 73.291 1.00 46.84 123 SER A C 1
ATOM 999 O O . SER A 1 123 ? -34.761 -5.711 73.976 1.00 46.84 123 SER A O 1
ATOM 1001 N N . VAL A 1 124 ? -35.339 -6.465 71.962 1.00 51.50 124 VAL A N 1
ATOM 1002 C CA . VAL A 1 124 ? -34.861 -5.239 71.301 1.00 51.50 124 VAL A CA 1
ATOM 1003 C C . VAL A 1 124 ? -35.865 -4.863 70.227 1.00 51.50 124 VAL A C 1
ATOM 1005 O O . VAL A 1 124 ? -35.910 -5.468 69.157 1.00 51.50 124 VAL A O 1
ATOM 1008 N N . LYS A 1 125 ? -36.736 -3.891 70.532 1.00 57.62 125 LYS A N 1
ATOM 1009 C CA . LYS A 1 125 ? -37.546 -3.252 69.491 1.00 57.62 125 LYS A CA 1
ATOM 1010 C C . LYS A 1 125 ? -36.558 -2.710 68.459 1.00 57.62 125 LYS A C 1
ATOM 1012 O O . LYS A 1 125 ? -35.515 -2.195 68.849 1.00 57.62 125 LYS A O 1
ATOM 1017 N N . ALA A 1 126 ? -36.843 -2.804 67.163 1.00 54.00 126 ALA A N 1
ATOM 1018 C CA . ALA A 1 126 ? -35.974 -2.225 66.126 1.00 54.00 126 ALA A CA 1
ATOM 1019 C C . ALA A 1 126 ? -35.601 -0.749 66.428 1.00 54.00 126 ALA A C 1
ATOM 1021 O O . ALA A 1 126 ? -34.516 -0.282 66.090 1.00 54.00 126 ALA A O 1
ATOM 1022 N N . GLU A 1 127 ? -36.473 -0.058 67.166 1.00 52.81 127 GLU A N 1
ATOM 1023 C CA . GLU A 1 127 ? -36.303 1.277 67.748 1.00 52.81 127 GLU A CA 1
ATOM 1024 C C . GLU A 1 127 ? -35.121 1.422 68.727 1.00 52.81 127 GLU A C 1
ATOM 1026 O O . GLU A 1 127 ? -34.544 2.501 68.809 1.00 52.81 127 GLU A O 1
ATOM 1031 N N . ASP A 1 128 ? -34.727 0.373 69.449 1.00 55.25 128 ASP A N 1
ATOM 1032 C CA . ASP A 1 128 ? -33.611 0.391 70.406 1.00 55.25 128 ASP A CA 1
ATOM 1033 C C . ASP A 1 128 ? -32.260 0.066 69.737 1.00 55.25 128 ASP A C 1
ATOM 1035 O O . ASP A 1 128 ? -31.216 0.518 70.206 1.00 55.25 128 ASP A O 1
ATOM 1039 N N . LEU A 1 129 ? -32.260 -0.628 68.587 1.00 56.50 129 LEU A N 1
ATOM 1040 C CA . LEU A 1 129 ? -31.073 -0.758 67.721 1.00 56.50 129 LEU A CA 1
ATOM 1041 C C . LEU A 1 129 ? -30.754 0.555 66.994 1.00 56.50 129 LEU A C 1
ATOM 1043 O O . LEU A 1 129 ? -29.585 0.893 66.835 1.00 56.50 129 LEU A O 1
ATOM 1047 N N . LEU A 1 130 ? -31.780 1.322 66.612 1.00 54.19 130 LEU A N 1
ATOM 1048 C CA . LEU A 1 130 ? -31.636 2.659 66.018 1.00 54.19 130 LEU A CA 1
ATOM 1049 C C . LEU A 1 130 ? -31.109 3.713 67.009 1.00 54.19 130 LEU A C 1
ATOM 1051 O O . LEU A 1 130 ? -30.602 4.746 66.579 1.00 54.19 130 LEU A O 1
ATOM 1055 N N . LYS A 1 131 ? -31.216 3.452 68.320 1.00 58.31 131 LYS A N 1
ATOM 1056 C CA . LYS A 1 131 ? -30.709 4.309 69.407 1.00 58.31 131 LYS A CA 1
ATOM 1057 C C . LYS A 1 131 ? -29.298 3.947 69.879 1.00 58.31 131 LYS A C 1
ATOM 1059 O O . LYS A 1 131 ? -28.777 4.630 70.755 1.00 58.31 131 LYS A O 1
ATOM 1064 N N . LYS A 1 132 ? -28.673 2.887 69.348 1.00 57.53 132 LYS A N 1
ATOM 1065 C CA . LYS A 1 132 ? -27.260 2.601 69.638 1.00 57.53 132 LYS A CA 1
ATOM 1066 C C . LYS A 1 132 ? -26.389 3.684 69.002 1.00 57.53 132 LYS A C 1
ATOM 1068 O O . LYS A 1 132 ? -26.355 3.811 67.775 1.00 57.53 132 LYS A O 1
ATOM 1073 N N . ASP A 1 133 ? -25.683 4.434 69.843 1.00 56.69 133 ASP A N 1
ATOM 1074 C CA . ASP A 1 133 ? -24.717 5.449 69.423 1.00 56.69 133 ASP A CA 1
ATOM 1075 C C . ASP A 1 133 ? -23.747 4.875 68.375 1.00 56.69 133 ASP A C 1
ATOM 1077 O O . ASP A 1 133 ? -23.158 3.808 68.563 1.00 56.69 133 ASP A O 1
ATOM 1081 N N . GLY A 1 134 ? -23.639 5.566 67.237 1.00 57.12 134 GLY A N 1
ATOM 1082 C CA . GLY A 1 134 ? -22.824 5.179 66.078 1.00 57.12 134 GLY A CA 1
ATOM 1083 C C . GLY A 1 134 ? -23.626 4.769 64.837 1.00 57.12 134 GLY A C 1
ATOM 1084 O O . GLY A 1 134 ? -23.247 5.145 63.730 1.00 57.12 134 GLY A O 1
ATOM 1085 N N . TYR A 1 135 ? -24.782 4.106 64.985 1.00 59.22 135 TYR A N 1
ATOM 1086 C CA . TYR A 1 135 ? -25.586 3.677 63.824 1.00 59.22 135 TYR A CA 1
ATOM 1087 C C . TYR A 1 135 ? -26.183 4.865 63.063 1.00 59.22 135 TYR A C 1
ATOM 1089 O O . TYR A 1 135 ? -26.193 4.877 61.835 1.00 59.22 135 TYR A O 1
ATOM 1097 N N . HIS A 1 136 ? -26.644 5.898 63.776 1.00 61.62 136 HIS A N 1
ATOM 1098 C CA . HIS A 1 136 ? -27.173 7.105 63.140 1.00 61.62 136 HIS A CA 1
ATOM 1099 C C . HIS A 1 136 ? -26.078 7.886 62.389 1.00 61.62 136 HIS A C 1
ATOM 1101 O O . HIS A 1 136 ? -26.329 8.384 61.295 1.00 61.62 136 HIS A O 1
ATOM 1107 N N . GLU A 1 137 ? -24.847 7.925 62.914 1.00 65.38 137 GLU A N 1
ATOM 1108 C CA . GLU A 1 137 ? -23.703 8.525 62.214 1.00 65.38 137 GLU A CA 1
ATOM 1109 C C . GLU A 1 137 ? -23.298 7.736 60.963 1.00 65.38 137 GLU A C 1
ATOM 1111 O O . GLU A 1 137 ? -23.021 8.339 59.927 1.00 65.38 137 GLU A O 1
ATOM 1116 N N . GLU A 1 138 ? -23.252 6.402 61.023 1.00 65.50 138 GLU A N 1
ATOM 1117 C CA . GLU A 1 138 ? -22.936 5.582 59.846 1.00 65.50 138 GLU A CA 1
ATOM 1118 C C . GLU A 1 138 ? -24.025 5.673 58.771 1.00 65.50 138 GLU A C 1
ATOM 1120 O O . GLU A 1 138 ? -23.715 5.803 57.585 1.00 65.50 138 GLU A O 1
ATOM 1125 N N . VAL A 1 139 ? -25.299 5.708 59.176 1.00 67.25 139 VAL A N 1
ATOM 1126 C CA . VAL A 1 139 ? -26.435 5.936 58.269 1.00 67.25 139 VAL A CA 1
ATOM 1127 C C . VAL A 1 139 ? -26.385 7.336 57.645 1.00 67.25 139 VAL A C 1
ATOM 1129 O O . VAL A 1 139 ? -26.687 7.483 56.463 1.00 67.25 139 VAL A O 1
ATOM 1132 N N . GLN A 1 140 ? -25.936 8.362 58.375 1.00 70.44 140 GLN A N 1
ATOM 1133 C CA . GLN A 1 140 ? -25.710 9.694 57.798 1.00 70.44 140 GLN A CA 1
ATOM 1134 C C . GLN A 1 140 ? -24.518 9.721 56.822 1.00 70.44 140 GLN A C 1
ATOM 1136 O O . GLN A 1 140 ? -24.566 10.424 55.810 1.00 70.44 140 GLN A O 1
ATOM 1141 N N . LYS A 1 141 ? -23.462 8.933 57.070 1.00 77.12 141 LYS A N 1
ATOM 1142 C CA . LYS A 1 141 ? -22.291 8.810 56.175 1.00 77.12 141 LYS A CA 1
ATOM 1143 C C . LYS A 1 141 ? -22.583 7.995 54.908 1.00 77.12 141 LYS A C 1
ATOM 1145 O O . LYS A 1 141 ? -21.898 8.179 53.903 1.00 77.12 141 LYS A O 1
ATOM 1150 N N . LEU A 1 142 ? -23.603 7.138 54.922 1.00 78.44 142 LEU A N 1
ATOM 1151 C CA . LEU A 1 142 ? -24.014 6.279 53.803 1.00 78.44 142 LEU A CA 1
ATOM 1152 C C . LEU A 1 142 ? -24.313 7.072 52.521 1.00 78.44 142 LEU A C 1
ATOM 1154 O O . LEU A 1 142 ? -23.893 6.670 51.436 1.00 78.44 142 LEU A O 1
ATOM 1158 N N . GLU A 1 143 ? -24.950 8.238 52.642 1.00 81.06 143 GLU A N 1
ATOM 1159 C CA . GLU A 1 143 ? -25.224 9.112 51.494 1.00 81.06 143 GLU A CA 1
ATOM 1160 C C . GLU A 1 143 ? -23.929 9.701 50.907 1.00 81.06 143 GLU A C 1
ATOM 1162 O O . GLU A 1 143 ? -23.753 9.773 49.689 1.00 81.06 143 GLU A O 1
ATOM 1167 N N . SER A 1 144 ? -22.972 10.056 51.767 1.00 79.38 144 SER A N 1
ATOM 1168 C CA . SER A 1 144 ? -21.638 10.517 51.369 1.00 79.38 144 SER A CA 1
ATOM 1169 C C . SER A 1 144 ? -20.846 9.411 50.668 1.00 79.38 144 SER A C 1
ATOM 1171 O O . SER A 1 144 ? -20.227 9.661 49.632 1.00 79.38 144 SER A O 1
ATOM 1173 N N . TYR A 1 145 ? -20.906 8.175 51.175 1.00 81.94 145 TYR A N 1
ATOM 1174 C CA . TYR A 1 145 ? -20.275 7.018 50.537 1.00 81.94 145 TYR A CA 1
ATOM 1175 C C . TYR A 1 145 ? -20.910 6.680 49.189 1.00 81.94 145 TYR A C 1
ATOM 1177 O O . TYR A 1 145 ? -20.190 6.386 48.237 1.00 81.94 145 TYR A O 1
ATOM 1185 N N . LYS A 1 146 ? -22.235 6.793 49.064 1.00 81.94 146 LYS A N 1
ATOM 1186 C CA . LYS A 1 146 ? -22.947 6.585 47.798 1.00 81.94 146 LYS A CA 1
ATOM 1187 C C . LYS A 1 146 ? -22.566 7.636 46.750 1.00 81.94 146 LYS A C 1
ATOM 1189 O O . LYS A 1 146 ? -22.324 7.294 45.593 1.00 81.94 146 LYS A O 1
ATOM 1194 N N . LYS A 1 147 ? -22.432 8.904 47.155 1.00 89.56 147 LYS A N 1
ATOM 1195 C CA . LYS A 1 147 ? -21.914 9.979 46.288 1.00 89.56 147 LYS A CA 1
ATOM 1196 C C . LYS A 1 147 ? -20.469 9.727 45.864 1.00 89.56 147 LYS A C 1
ATOM 1198 O O . LYS A 1 147 ? -20.152 9.861 44.685 1.00 89.56 147 LYS A O 1
ATOM 1203 N N . LEU A 1 148 ? -19.609 9.313 46.797 1.00 88.31 148 LEU A N 1
ATOM 1204 C CA . LEU A 1 148 ? -18.218 8.966 46.502 1.00 88.31 148 LEU A CA 1
ATOM 1205 C C . LEU A 1 148 ? -18.123 7.780 45.531 1.00 88.31 148 LEU A C 1
ATOM 1207 O O . LEU A 1 148 ? -17.349 7.831 44.581 1.00 88.31 148 LEU A O 1
ATOM 1211 N N . GLN A 1 149 ? -18.939 6.743 45.723 1.00 88.38 149 GLN A N 1
ATOM 1212 C CA . GLN A 1 149 ? -19.029 5.607 44.805 1.00 88.38 149 GLN A CA 1
ATOM 1213 C C . GLN A 1 149 ? -19.435 6.058 43.395 1.00 88.38 149 GLN A C 1
ATOM 1215 O O . GLN A 1 149 ? -18.806 5.644 42.423 1.00 88.38 149 GLN A O 1
ATOM 1220 N N . GLY A 1 150 ? -20.443 6.929 43.278 1.00 89.81 150 GLY A N 1
ATOM 1221 C CA . GLY A 1 150 ? -20.856 7.506 41.995 1.00 89.81 150 GLY A CA 1
ATOM 1222 C C . GLY A 1 150 ? -19.730 8.285 41.313 1.00 89.81 150 GLY A C 1
ATOM 1223 O O . GLY A 1 150 ? -19.470 8.079 40.130 1.00 89.81 150 GLY A O 1
ATOM 1224 N N . PHE A 1 151 ? -19.001 9.103 42.073 1.00 92.25 151 PHE A N 1
ATOM 1225 C CA . PHE A 1 151 ? -17.846 9.848 41.570 1.00 92.25 151 PHE A CA 1
ATOM 1226 C C . PHE A 1 151 ? -16.709 8.930 41.087 1.00 92.25 151 PHE A C 1
ATOM 1228 O O . PHE A 1 151 ? -16.143 9.153 40.018 1.00 92.25 151 PHE A O 1
ATOM 1235 N N . ILE A 1 152 ? -16.395 7.867 41.837 1.00 91.50 152 ILE A N 1
ATOM 1236 C CA . ILE A 1 152 ? -15.382 6.874 41.443 1.00 91.50 152 ILE A CA 1
ATOM 1237 C C . ILE A 1 152 ? -15.805 6.140 40.164 1.00 91.50 152 ILE A C 1
ATOM 1239 O O . ILE A 1 152 ? -14.977 5.936 39.277 1.00 91.50 152 ILE A O 1
ATOM 1243 N N . LEU A 1 153 ? -17.084 5.771 40.038 1.00 90.06 153 LEU A N 1
ATOM 1244 C CA . LEU A 1 153 ? -17.614 5.143 38.825 1.00 90.06 153 LEU A CA 1
ATOM 1245 C C . LEU A 1 153 ? -17.518 6.077 37.612 1.00 90.06 153 LEU A C 1
ATOM 1247 O O . LEU A 1 153 ? -17.086 5.643 36.546 1.00 90.06 153 LEU A O 1
ATOM 1251 N N . GLU A 1 154 ? -17.856 7.357 37.775 1.00 92.75 154 GLU A N 1
ATOM 1252 C CA . GLU A 1 154 ? -17.736 8.359 36.711 1.00 92.75 154 GLU A CA 1
ATOM 1253 C C . GLU A 1 154 ? -16.274 8.545 36.272 1.00 92.75 154 GLU A C 1
ATOM 1255 O O . GLU A 1 154 ? -15.975 8.592 35.076 1.00 92.75 154 GLU A O 1
ATOM 1260 N N . LEU A 1 155 ? -15.338 8.597 37.227 1.00 92.44 155 LEU A N 1
ATOM 1261 C CA . LEU A 1 155 ? -13.905 8.637 36.930 1.00 92.44 155 LEU A CA 1
ATOM 1262 C C . LEU A 1 155 ? -13.437 7.384 36.185 1.00 92.44 155 LEU A C 1
ATOM 1264 O O . LEU A 1 155 ? -12.691 7.509 35.214 1.00 92.44 155 LEU A O 1
ATOM 1268 N N . GLY A 1 156 ? -13.892 6.198 36.596 1.00 92.06 156 GLY A N 1
ATOM 1269 C CA . GLY A 1 156 ? -13.586 4.935 35.922 1.00 92.06 156 GLY A CA 1
ATOM 1270 C C . GLY A 1 156 ? -14.045 4.932 34.463 1.00 92.06 156 GLY A C 1
ATOM 1271 O O . GLY A 1 156 ? -13.262 4.605 33.573 1.00 92.06 156 GLY A O 1
ATOM 1272 N N . GLN A 1 157 ? -15.270 5.396 34.201 1.00 91.06 157 GLN A N 1
ATOM 1273 C CA . GLN A 1 157 ? -15.808 5.523 32.842 1.00 91.06 157 GLN A CA 1
ATOM 1274 C C . GLN A 1 157 ? -15.015 6.525 31.991 1.00 91.06 157 GLN A C 1
ATOM 1276 O O . GLN A 1 157 ? -14.726 6.258 30.823 1.00 91.06 157 GLN A O 1
ATOM 1281 N N . LYS A 1 158 ? -14.621 7.671 32.564 1.00 93.12 158 LYS A N 1
ATOM 1282 C CA . LYS A 1 158 ? -13.782 8.660 31.864 1.00 93.12 158 LYS A CA 1
ATOM 1283 C C . LYS A 1 158 ? -12.398 8.103 31.531 1.00 93.12 158 LYS A C 1
ATOM 1285 O O . LYS A 1 158 ? -11.908 8.332 30.428 1.00 93.12 158 LYS A O 1
ATOM 1290 N N . LEU A 1 159 ? -11.782 7.364 32.453 1.00 93.44 159 LEU A N 1
ATOM 1291 C CA . LEU A 1 159 ? -10.499 6.691 32.230 1.00 93.44 159 LEU A CA 1
ATOM 1292 C C . LEU A 1 159 ? -10.594 5.651 31.112 1.00 93.44 159 LEU A C 1
ATOM 1294 O O . LEU A 1 159 ? -9.742 5.633 30.228 1.00 93.44 159 LEU A O 1
ATOM 1298 N N . GLU A 1 160 ? -11.646 4.834 31.107 1.00 92.00 160 GLU A N 1
ATOM 1299 C CA . GLU A 1 160 ? -11.882 3.848 30.051 1.00 92.00 160 GLU A CA 1
ATOM 1300 C C . GLU A 1 160 ? -12.097 4.521 28.687 1.00 92.00 160 GLU A C 1
ATOM 1302 O O . GLU A 1 160 ? -11.532 4.096 27.677 1.00 92.00 160 GLU A O 1
ATOM 1307 N N . PHE A 1 161 ? -12.851 5.624 28.644 1.00 92.38 161 PHE A N 1
ATOM 1308 C CA . PHE A 1 161 ? -13.018 6.421 27.429 1.00 92.38 161 PHE A CA 1
ATOM 1309 C C . PHE A 1 161 ? -11.683 6.980 26.915 1.00 92.38 161 PHE A C 1
ATOM 1311 O O . PHE A 1 161 ? -11.372 6.836 25.731 1.00 92.38 161 PHE A O 1
ATOM 1318 N N . LEU A 1 162 ? -10.874 7.578 27.796 1.00 92.62 162 LEU A N 1
ATOM 1319 C CA . LEU A 1 162 ? -9.560 8.122 27.443 1.00 92.62 162 LEU A CA 1
ATOM 1320 C C . LEU A 1 162 ? -8.595 7.030 26.970 1.00 92.62 162 LEU A C 1
ATOM 1322 O O . LEU A 1 162 ? -7.911 7.229 25.968 1.00 92.62 162 LEU A O 1
ATOM 1326 N N . SER A 1 163 ? -8.580 5.869 27.632 1.00 93.00 163 SER A N 1
ATOM 1327 C CA . SER A 1 163 ? -7.777 4.713 27.214 1.00 93.00 163 SER A CA 1
ATOM 1328 C C . SER A 1 163 ? -8.153 4.264 25.803 1.00 93.00 163 SER A C 1
ATOM 1330 O O . SER A 1 163 ? -7.287 4.138 24.942 1.00 93.00 163 SER A O 1
ATOM 1332 N N . ASN A 1 164 ? -9.451 4.120 25.523 1.00 91.69 164 ASN A N 1
ATOM 1333 C CA . ASN A 1 164 ? -9.932 3.756 24.191 1.00 91.69 164 ASN A CA 1
ATOM 1334 C C . ASN A 1 164 ? -9.567 4.809 23.131 1.00 91.69 164 ASN A C 1
ATOM 1336 O O . ASN A 1 164 ? -9.243 4.461 21.994 1.00 91.69 164 ASN A O 1
ATOM 1340 N N . GLN A 1 165 ? -9.619 6.103 23.468 1.00 93.31 165 GLN A N 1
ATOM 1341 C CA . GLN A 1 165 ? -9.181 7.157 22.551 1.00 93.31 165 GLN A CA 1
ATOM 1342 C C . GLN A 1 165 ? -7.678 7.094 22.268 1.00 93.31 165 GLN A C 1
ATOM 1344 O O . GLN A 1 165 ? -7.286 7.225 21.108 1.00 93.31 165 GLN A O 1
ATOM 1349 N N . LEU A 1 166 ? -6.856 6.858 23.292 1.00 93.81 166 LEU A N 1
ATOM 1350 C CA . LEU A 1 166 ? -5.411 6.674 23.152 1.00 93.81 166 LEU A CA 1
ATOM 1351 C C . LEU A 1 166 ? -5.082 5.478 22.258 1.00 93.81 166 LEU A C 1
ATOM 1353 O O . LEU A 1 166 ? -4.286 5.623 21.333 1.00 93.81 166 LEU A O 1
ATOM 1357 N N . ASP A 1 167 ? -5.743 4.339 22.462 1.00 94.62 167 ASP A N 1
ATOM 1358 C CA . ASP A 1 167 ? -5.543 3.146 21.636 1.00 94.62 167 ASP A CA 1
ATOM 1359 C C . ASP A 1 167 ? -5.926 3.398 20.172 1.00 94.62 167 ASP A C 1
ATOM 1361 O O . ASP A 1 167 ? -5.174 3.057 19.255 1.00 94.62 167 ASP A O 1
ATOM 1365 N N . ASN A 1 168 ? -7.061 4.065 19.931 1.00 93.12 168 ASN A N 1
ATOM 1366 C CA . ASN A 1 168 ? -7.483 4.438 18.580 1.00 93.12 168 ASN A CA 1
ATOM 1367 C C . ASN A 1 168 ? -6.488 5.408 17.920 1.00 93.12 168 ASN A C 1
ATOM 1369 O O . ASN A 1 168 ? -6.161 5.250 16.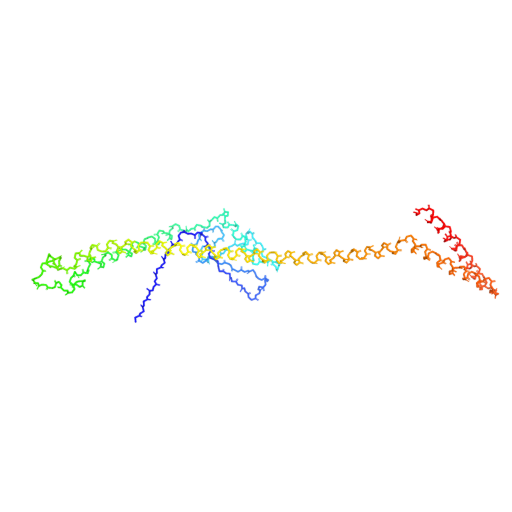741 1.00 93.12 168 ASN A O 1
ATOM 1373 N N . GLN A 1 169 ? -5.978 6.397 18.662 1.00 94.00 169 GLN A N 1
ATOM 1374 C CA . GLN A 1 169 ? -4.963 7.320 18.150 1.00 94.00 169 GLN A CA 1
ATOM 1375 C C . GLN A 1 169 ? -3.643 6.603 17.855 1.00 94.00 169 GLN A C 1
ATOM 1377 O O . GLN A 1 169 ? -3.060 6.827 16.795 1.00 94.00 169 GLN A O 1
ATOM 1382 N N . ALA A 1 170 ? -3.195 5.701 18.729 1.00 94.12 170 ALA A N 1
ATOM 1383 C CA . ALA A 1 170 ? -1.992 4.905 18.513 1.00 94.12 170 ALA A CA 1
ATOM 1384 C C . ALA A 1 170 ? -2.114 4.031 17.252 1.00 94.12 170 ALA A C 1
ATOM 1386 O O . ALA A 1 170 ? -1.192 3.983 16.433 1.00 94.12 170 ALA A O 1
ATOM 1387 N N . GLN A 1 171 ? -3.271 3.397 17.037 1.00 94.56 171 GLN A N 1
ATOM 1388 C CA . GLN A 1 171 ? -3.551 2.626 15.820 1.00 94.56 171 GLN A CA 1
ATOM 1389 C C . GLN A 1 171 ? -3.576 3.501 14.559 1.00 94.56 171 GLN A C 1
ATOM 1391 O O . GLN A 1 171 ? -3.024 3.107 13.526 1.00 94.56 171 GLN A O 1
ATOM 1396 N N . ALA A 1 172 ? -4.166 4.698 14.635 1.00 93.50 172 ALA A N 1
ATOM 1397 C CA . ALA A 1 172 ? -4.183 5.646 13.523 1.00 93.50 172 ALA A CA 1
ATOM 1398 C C . ALA A 1 172 ? -2.768 6.142 13.175 1.00 93.50 172 ALA A C 1
ATOM 1400 O O . ALA A 1 172 ? -2.399 6.181 11.999 1.00 93.50 172 ALA A O 1
ATOM 1401 N N . ILE A 1 173 ? -1.951 6.461 14.185 1.00 96.06 173 ILE A N 1
ATOM 1402 C CA . ILE A 1 173 ? -0.549 6.865 14.010 1.00 96.06 173 ILE A CA 1
ATOM 1403 C C . ILE A 1 173 ? 0.261 5.731 13.379 1.00 96.06 173 ILE A C 1
ATOM 1405 O O . ILE A 1 173 ? 0.995 5.973 12.422 1.00 96.06 173 ILE A O 1
ATOM 1409 N N . ASN A 1 174 ? 0.097 4.493 13.851 1.00 95.50 174 ASN A N 1
ATOM 1410 C CA . ASN A 1 174 ? 0.796 3.338 13.286 1.00 95.50 174 ASN A CA 1
ATOM 1411 C C . ASN A 1 174 ? 0.405 3.079 11.827 1.00 95.50 174 ASN A C 1
ATOM 1413 O O . ASN A 1 174 ? 1.284 2.887 10.988 1.00 95.50 174 ASN A O 1
ATOM 1417 N N . SER A 1 175 ? -0.887 3.154 11.501 1.00 94.06 175 SER A N 1
ATOM 1418 C CA . SER A 1 175 ? -1.362 3.034 10.115 1.00 94.06 175 SER A CA 1
ATOM 1419 C C . SER A 1 175 ? -0.777 4.134 9.222 1.00 94.06 175 SER A C 1
ATOM 1421 O O . SER A 1 175 ? -0.300 3.865 8.121 1.00 94.06 175 SER A O 1
ATOM 1423 N N . LYS A 1 176 ? -0.740 5.382 9.712 1.00 96.50 176 LYS A N 1
ATOM 1424 C CA . LYS A 1 176 ? -0.156 6.511 8.975 1.00 96.50 176 LYS A CA 1
ATOM 1425 C C . LYS A 1 176 ? 1.354 6.357 8.787 1.00 96.50 176 LYS A C 1
ATOM 1427 O O . LYS A 1 176 ? 1.865 6.674 7.718 1.00 96.50 176 LYS A O 1
ATOM 1432 N N . LYS A 1 177 ? 2.062 5.839 9.793 1.00 97.25 177 LYS A N 1
ATOM 1433 C CA . LYS A 1 177 ? 3.494 5.530 9.709 1.00 97.25 177 LYS A CA 1
ATOM 1434 C C . LYS A 1 177 ? 3.777 4.485 8.628 1.00 97.25 177 LYS A C 1
ATOM 1436 O O . LYS A 1 177 ? 4.684 4.691 7.832 1.00 97.25 177 LYS A O 1
ATOM 1441 N N . GLN A 1 178 ? 2.989 3.411 8.569 1.00 95.44 178 GLN A N 1
ATOM 1442 C CA . GLN A 1 178 ? 3.130 2.382 7.531 1.00 95.44 178 GLN A CA 1
ATOM 1443 C C . GLN A 1 178 ? 2.892 2.950 6.128 1.00 95.44 178 GLN A C 1
ATOM 1445 O O . GLN A 1 178 ? 3.661 2.663 5.216 1.00 95.44 178 GLN A O 1
ATOM 1450 N N . LEU A 1 179 ? 1.871 3.798 5.962 1.00 96.38 179 LEU A N 1
ATOM 1451 C CA . LEU A 1 179 ? 1.606 4.459 4.683 1.00 96.38 179 LEU A CA 1
ATOM 1452 C C . LEU A 1 179 ? 2.775 5.356 4.251 1.00 96.38 179 LEU A C 1
ATOM 1454 O O . LEU A 1 179 ? 3.188 5.303 3.097 1.00 96.38 179 LEU A O 1
ATOM 1458 N N . LEU A 1 180 ? 3.324 6.152 5.173 1.00 97.06 180 LEU A N 1
ATOM 1459 C CA . LEU A 1 180 ? 4.474 7.012 4.887 1.00 97.06 180 LEU A CA 1
ATOM 1460 C C . LEU A 1 180 ? 5.714 6.200 4.504 1.00 97.06 180 LEU A C 1
ATOM 1462 O O . LEU A 1 180 ? 6.410 6.583 3.574 1.00 97.06 180 LEU A O 1
ATOM 1466 N N . GLN A 1 181 ? 5.961 5.066 5.163 1.00 97.12 181 GLN A N 1
ATOM 1467 C CA . GLN A 1 181 ? 7.065 4.170 4.799 1.00 97.12 181 GLN A CA 1
ATOM 1468 C C . GLN A 1 181 ? 6.903 3.612 3.380 1.00 97.12 181 GLN A C 1
ATOM 1470 O O . GLN A 1 181 ? 7.850 3.638 2.605 1.00 97.12 181 GLN A O 1
ATOM 1475 N N . GLN A 1 182 ? 5.694 3.190 3.000 1.00 96.31 182 GLN A N 1
ATOM 1476 C CA . GLN A 1 182 ? 5.427 2.729 1.632 1.00 96.31 182 GLN A CA 1
ATOM 1477 C C . GLN A 1 182 ? 5.620 3.842 0.594 1.00 96.31 182 GLN A C 1
ATOM 1479 O O . GLN A 1 182 ? 6.122 3.588 -0.499 1.00 96.31 182 GLN A O 1
ATOM 1484 N N . GLN A 1 183 ? 5.223 5.075 0.919 1.00 96.50 183 GLN A N 1
ATOM 1485 C CA . GLN A 1 183 ? 5.435 6.226 0.039 1.00 96.50 183 GLN A CA 1
ATOM 1486 C C . GLN A 1 183 ? 6.922 6.567 -0.112 1.00 96.50 183 GLN A C 1
ATOM 1488 O O . GLN A 1 183 ? 7.355 6.883 -1.218 1.00 96.50 183 GLN A O 1
ATOM 1493 N N . ASP A 1 184 ? 7.701 6.465 0.965 1.00 96.94 184 ASP A N 1
ATOM 1494 C CA . ASP A 1 184 ? 9.149 6.696 0.956 1.00 96.94 184 ASP A CA 1
ATOM 1495 C C . ASP A 1 184 ? 9.882 5.653 0.094 1.00 96.94 184 ASP A C 1
ATOM 1497 O O . ASP A 1 184 ? 10.684 5.998 -0.773 1.00 96.94 184 ASP A O 1
ATOM 1501 N N . GLU A 1 185 ? 9.514 4.374 0.226 1.00 97.25 185 GLU A N 1
ATOM 1502 C CA . GLU A 1 185 ? 10.034 3.291 -0.620 1.00 97.25 185 GLU A CA 1
ATOM 1503 C C . GLU A 1 185 ? 9.720 3.517 -2.110 1.00 97.25 185 GLU A C 1
ATOM 1505 O O . GLU A 1 185 ? 10.583 3.337 -2.974 1.00 97.25 185 GLU A O 1
ATOM 1510 N N . GLN A 1 186 ? 8.494 3.950 -2.428 1.00 96.69 186 GLN A N 1
ATOM 1511 C CA . GLN A 1 186 ? 8.101 4.285 -3.800 1.00 96.69 186 GLN A CA 1
ATOM 1512 C C . GLN A 1 186 ? 8.881 5.484 -4.344 1.00 96.69 186 GLN A C 1
ATOM 1514 O O . GLN A 1 186 ? 9.306 5.464 -5.504 1.00 96.69 186 GLN A O 1
ATOM 1519 N N . PHE A 1 187 ? 9.084 6.513 -3.522 1.00 98.19 187 PHE A N 1
ATOM 1520 C CA . PHE A 1 187 ? 9.852 7.692 -3.896 1.00 98.19 187 PHE A CA 1
ATOM 1521 C C . PHE A 1 187 ? 11.312 7.338 -4.199 1.00 98.19 187 PHE A C 1
ATOM 1523 O O . PHE A 1 187 ? 11.820 7.709 -5.258 1.00 98.19 187 PHE A O 1
ATOM 1530 N N . GLU A 1 188 ? 11.979 6.568 -3.335 1.00 97.75 188 GLU A N 1
ATOM 1531 C CA . GLU A 1 188 ? 13.369 6.160 -3.568 1.00 97.75 188 GLU A CA 1
ATOM 1532 C C . GLU A 1 188 ? 13.510 5.258 -4.806 1.00 97.75 188 GLU A C 1
ATOM 1534 O O . GLU A 1 188 ? 14.459 5.413 -5.583 1.00 97.75 188 GLU A O 1
ATOM 1539 N N . ALA A 1 189 ? 12.529 4.389 -5.078 1.00 97.50 189 ALA A N 1
ATOM 1540 C CA . ALA A 1 189 ? 12.498 3.607 -6.314 1.00 97.50 189 ALA A CA 1
ATOM 1541 C C . ALA A 1 189 ? 12.394 4.500 -7.567 1.00 97.50 189 ALA A C 1
ATOM 1543 O O . ALA A 1 189 ? 13.144 4.315 -8.532 1.00 97.50 189 ALA A O 1
ATOM 1544 N N . GLN A 1 190 ? 11.505 5.500 -7.553 1.00 97.25 190 GLN A N 1
ATOM 1545 C CA . GLN A 1 190 ? 11.351 6.449 -8.663 1.00 97.25 190 GLN A CA 1
ATOM 1546 C C . GLN A 1 190 ? 12.585 7.334 -8.848 1.00 97.25 190 GLN A C 1
ATOM 1548 O O . GLN A 1 190 ? 13.023 7.555 -9.976 1.00 97.25 190 GLN A O 1
ATOM 15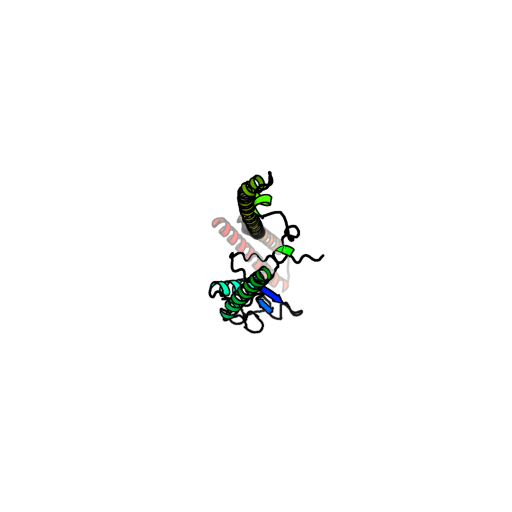53 N N . LYS A 1 191 ? 13.182 7.804 -7.755 1.00 98.00 191 LYS A N 1
ATOM 1554 C CA . LYS A 1 191 ? 14.418 8.591 -7.770 1.00 98.00 191 LYS A CA 1
ATOM 1555 C C . LYS A 1 191 ? 15.579 7.798 -8.364 1.00 98.00 191 LYS A C 1
ATOM 1557 O O . LYS A 1 191 ? 16.290 8.320 -9.220 1.00 98.00 191 LYS A O 1
ATOM 1562 N N . SER A 1 192 ? 15.739 6.533 -7.977 1.00 97.38 192 SER A N 1
ATOM 1563 C CA . SER A 1 192 ? 16.745 5.636 -8.559 1.00 97.38 192 SER A CA 1
ATOM 1564 C C . SER A 1 192 ? 16.547 5.460 -10.070 1.00 97.38 192 SER A C 1
ATOM 1566 O O . SER A 1 192 ? 17.493 5.609 -10.850 1.00 97.38 192 SER A O 1
ATOM 1568 N N . LEU A 1 193 ? 15.301 5.239 -10.509 1.00 97.56 193 LEU A N 1
ATOM 1569 C CA . LEU A 1 193 ? 14.963 5.156 -11.931 1.00 97.56 193 LEU A CA 1
ATOM 1570 C C . LEU A 1 193 ? 15.283 6.460 -12.674 1.00 97.56 193 LEU A C 1
ATOM 1572 O O . LEU A 1 193 ? 15.886 6.421 -13.746 1.00 97.56 193 LEU A O 1
ATOM 1576 N N . HIS A 1 194 ? 14.919 7.608 -12.103 1.00 97.44 194 HIS A N 1
ATOM 1577 C CA . HIS A 1 194 ? 15.192 8.915 -12.692 1.00 97.44 194 HIS A CA 1
ATOM 1578 C C . HIS A 1 194 ? 16.696 9.167 -12.835 1.00 97.44 194 HIS A C 1
ATOM 1580 O O . HIS A 1 194 ? 17.146 9.597 -13.893 1.00 97.44 194 HIS A O 1
ATOM 1586 N N . LEU A 1 195 ? 17.493 8.862 -11.807 1.00 97.62 195 LEU A N 1
ATOM 1587 C CA . LEU A 1 195 ? 18.951 9.000 -11.865 1.00 97.62 195 LEU A CA 1
ATOM 1588 C C . LEU A 1 195 ? 19.566 8.113 -12.952 1.00 97.62 195 LEU A C 1
ATOM 1590 O O . LEU A 1 195 ? 20.463 8.558 -13.669 1.00 97.62 195 LEU A O 1
ATOM 1594 N N . LYS A 1 196 ? 19.060 6.885 -13.116 1.00 97.56 196 LYS A N 1
ATOM 1595 C CA . LYS A 1 196 ? 19.485 5.995 -14.200 1.00 97.56 196 LYS A CA 1
ATOM 1596 C C . LYS A 1 196 ? 19.160 6.590 -15.571 1.00 97.56 196 LYS A C 1
ATOM 1598 O O . LYS A 1 196 ? 20.058 6.719 -16.396 1.00 97.56 196 LYS A O 1
ATOM 1603 N N . LEU A 1 197 ? 17.911 7.001 -15.792 1.00 97.12 197 LEU A N 1
ATOM 1604 C CA . LEU A 1 197 ? 17.477 7.593 -17.061 1.00 97.12 197 LEU A CA 1
ATOM 1605 C C . LEU A 1 197 ? 18.229 8.886 -17.382 1.00 97.12 197 LEU A C 1
ATOM 1607 O O . LEU A 1 197 ? 18.607 9.111 -18.527 1.00 97.12 197 LEU A O 1
ATOM 1611 N N . HIS A 1 198 ? 18.487 9.719 -16.376 1.00 96.81 198 HIS A N 1
ATOM 1612 C CA . HIS A 1 198 ? 19.278 10.931 -16.534 1.00 96.81 198 HIS A CA 1
ATOM 1613 C C . HIS A 1 198 ? 20.706 10.606 -16.980 1.00 96.81 198 HIS A C 1
ATOM 1615 O O . HIS A 1 198 ? 21.212 11.223 -17.914 1.00 96.81 198 HIS A O 1
ATOM 1621 N N . LYS A 1 199 ? 21.351 9.617 -16.350 1.00 97.06 199 LYS A N 1
ATOM 1622 C CA . LYS A 1 199 ? 22.685 9.160 -16.757 1.00 97.06 199 LYS A CA 1
ATOM 1623 C C . LYS A 1 199 ? 22.680 8.631 -18.193 1.00 97.06 199 LYS A C 1
ATOM 1625 O O . LYS A 1 199 ? 23.553 8.998 -18.974 1.00 97.06 199 LYS A O 1
ATOM 1630 N N . ASP A 1 200 ? 21.691 7.818 -18.553 1.00 96.06 200 ASP A N 1
ATOM 1631 C CA . ASP A 1 200 ? 21.548 7.289 -19.914 1.00 96.06 200 ASP A CA 1
ATOM 1632 C C . ASP A 1 200 ? 21.339 8.429 -20.931 1.00 96.06 200 ASP A C 1
ATOM 1634 O O . ASP A 1 200 ? 21.950 8.435 -22.000 1.00 96.06 200 ASP A O 1
ATOM 1638 N N . SER A 1 201 ? 20.548 9.444 -20.571 1.00 96.44 201 SER A N 1
ATOM 1639 C CA . SER A 1 201 ? 20.341 10.646 -21.383 1.00 96.44 201 SER A CA 1
ATOM 1640 C C . SER A 1 201 ? 21.621 11.465 -21.548 1.00 96.44 201 SER A C 1
ATOM 1642 O O . SER A 1 201 ? 21.889 11.939 -22.648 1.00 96.44 201 SER A O 1
ATOM 1644 N N . GLN A 1 202 ? 22.426 11.622 -20.494 1.00 95.06 202 GLN A N 1
ATOM 1645 C CA . GLN A 1 202 ? 23.717 12.310 -20.579 1.00 95.06 202 GLN A CA 1
ATOM 1646 C C . GLN A 1 202 ? 24.689 11.563 -21.493 1.00 95.06 202 GLN A C 1
ATOM 1648 O O . GLN A 1 202 ? 25.296 12.181 -22.360 1.00 95.06 202 GLN A O 1
ATOM 1653 N N . LEU A 1 203 ? 24.775 10.235 -21.376 1.00 94.75 203 LEU A N 1
ATOM 1654 C CA . LEU A 1 203 ? 25.612 9.416 -22.258 1.00 94.75 203 LEU A CA 1
ATOM 1655 C C . LEU A 1 203 ? 25.183 9.527 -23.726 1.00 94.75 203 LEU A C 1
ATOM 1657 O O . LEU A 1 203 ? 26.025 9.566 -24.622 1.00 94.75 203 LEU A O 1
ATOM 1661 N N . LEU A 1 204 ? 23.875 9.583 -23.990 1.00 94.00 204 LEU A N 1
ATOM 1662 C CA . LEU A 1 204 ? 23.359 9.838 -25.334 1.00 94.00 204 LEU A CA 1
ATOM 1663 C C . LEU A 1 204 ? 23.735 11.242 -25.809 1.00 94.00 204 LEU A C 1
ATOM 1665 O O . LEU A 1 204 ? 24.230 11.390 -26.922 1.00 94.00 204 LEU A O 1
ATOM 1669 N N . GLN A 1 205 ? 23.553 12.257 -24.967 1.00 94.75 205 GLN A N 1
ATOM 1670 C CA . GLN A 1 205 ? 23.910 13.632 -25.297 1.00 94.75 205 GLN A CA 1
ATOM 1671 C C . GLN A 1 205 ? 25.407 13.781 -25.593 1.00 94.75 205 GLN A C 1
ATOM 1673 O O . GLN A 1 205 ? 25.764 14.487 -26.529 1.00 94.75 205 GLN A O 1
ATOM 1678 N N . GLU A 1 206 ? 26.279 13.094 -24.854 1.00 92.81 206 GLU A N 1
ATOM 1679 C CA . GLU A 1 206 ? 27.719 13.057 -25.119 1.00 92.81 206 GLU A CA 1
ATOM 1680 C C . GLU A 1 206 ? 28.022 12.383 -26.461 1.00 92.81 206 GLU A C 1
ATOM 1682 O O . GLU A 1 206 ? 28.722 12.961 -27.293 1.00 92.81 206 GLU A O 1
ATOM 1687 N N . ARG A 1 207 ? 27.442 11.201 -26.726 1.00 91.19 207 ARG A N 1
ATOM 1688 C CA . ARG A 1 207 ? 27.625 10.474 -27.998 1.00 91.19 207 ARG A CA 1
ATOM 1689 C C . ARG A 1 207 ? 27.172 11.273 -29.213 1.00 91.19 207 ARG A C 1
ATOM 1691 O O . ARG A 1 207 ? 27.813 11.207 -30.258 1.00 91.19 207 ARG A O 1
ATOM 1698 N N . PHE A 1 208 ? 26.069 11.998 -29.073 1.00 90.81 208 PHE A N 1
ATOM 1699 C CA . PHE A 1 208 ? 25.512 12.846 -30.121 1.00 90.81 208 PHE A CA 1
ATOM 1700 C C . PHE A 1 208 ? 25.947 14.308 -29.995 1.00 90.81 208 PHE A C 1
ATOM 1702 O O . PHE A 1 208 ? 25.388 15.173 -30.669 1.00 90.81 208 PHE A O 1
ATOM 1709 N N . SER A 1 209 ? 26.944 14.600 -29.156 1.00 92.81 209 SER A N 1
ATOM 1710 C CA . SER A 1 209 ? 27.521 15.933 -29.095 1.00 92.81 209 SER A CA 1
ATOM 1711 C C . SER A 1 209 ? 28.229 16.231 -30.411 1.00 92.81 209 SER A C 1
ATOM 1713 O O . SER A 1 209 ? 28.846 15.352 -31.024 1.00 92.81 209 SER A O 1
ATOM 1715 N N . SER A 1 210 ? 28.164 17.486 -30.843 1.00 90.38 210 SER A N 1
ATOM 1716 C CA . SER A 1 210 ? 28.747 17.896 -32.117 1.00 90.38 210 SER A CA 1
ATOM 1717 C C . SER A 1 210 ? 30.237 17.569 -32.198 1.00 90.38 210 SER A C 1
ATOM 1719 O O . SER A 1 210 ? 30.711 17.125 -33.238 1.00 90.38 210 SER A O 1
ATOM 1721 N N . ASN A 1 211 ? 30.958 17.700 -31.082 1.00 90.44 211 ASN A N 1
ATOM 1722 C CA . ASN A 1 211 ? 32.382 17.382 -30.996 1.00 90.44 211 ASN A CA 1
ATOM 1723 C C . ASN A 1 211 ? 32.650 15.883 -31.172 1.00 90.44 211 ASN A C 1
ATOM 1725 O O . ASN A 1 211 ? 33.562 15.514 -31.906 1.00 90.44 211 ASN A O 1
ATOM 1729 N N . THR A 1 212 ? 31.853 15.014 -30.543 1.00 92.62 212 THR A N 1
ATOM 1730 C CA . THR A 1 212 ? 32.008 13.560 -30.690 1.00 92.62 212 THR A CA 1
ATOM 1731 C C . THR A 1 212 ? 31.652 13.104 -32.101 1.00 92.62 212 THR A C 1
ATOM 1733 O O . THR A 1 212 ? 32.397 12.326 -32.689 1.00 92.62 212 THR A O 1
ATOM 1736 N N . ILE A 1 213 ? 30.569 13.629 -32.683 1.00 92.31 213 ILE A N 1
ATOM 1737 C CA . ILE A 1 213 ? 30.185 13.319 -34.068 1.00 92.31 213 ILE A CA 1
ATOM 1738 C C . ILE A 1 213 ? 31.280 13.763 -35.042 1.00 92.31 213 ILE A C 1
ATOM 1740 O O . ILE A 1 213 ? 31.674 12.985 -35.910 1.00 92.31 213 ILE A O 1
ATOM 1744 N N . LEU A 1 214 ? 31.805 14.982 -34.885 1.00 92.19 214 LEU A N 1
ATOM 1745 C CA . LEU A 1 214 ? 32.903 15.479 -35.714 1.00 92.19 214 LEU A CA 1
ATOM 1746 C C . LEU A 1 214 ? 34.171 14.640 -35.539 1.00 92.19 214 LEU A C 1
ATOM 1748 O O . LEU A 1 214 ? 34.777 14.273 -36.537 1.00 92.19 214 LEU A O 1
ATOM 1752 N N . SER A 1 215 ? 34.520 14.261 -34.307 1.00 94.19 215 SER A N 1
ATOM 1753 C CA . SER A 1 215 ? 35.673 13.397 -34.033 1.00 94.19 215 SER A CA 1
ATOM 1754 C C . SER A 1 215 ? 35.549 12.024 -34.696 1.00 94.19 215 SER A C 1
ATOM 1756 O O . SER A 1 215 ? 36.541 11.517 -35.209 1.00 94.19 215 SER A O 1
ATOM 1758 N N . VAL A 1 216 ? 34.362 11.410 -34.689 1.00 93.94 216 VAL A N 1
ATOM 1759 C CA . VAL A 1 216 ? 34.129 10.116 -35.355 1.00 93.94 216 VAL A CA 1
ATOM 1760 C C . VAL A 1 216 ? 34.211 10.267 -36.874 1.00 93.94 216 VAL A C 1
ATOM 1762 O O . VAL A 1 216 ? 34.795 9.419 -37.544 1.00 93.94 216 VAL A O 1
ATOM 1765 N N . LEU A 1 217 ? 33.662 11.355 -37.427 1.00 93.50 217 LEU A N 1
ATOM 1766 C CA . LEU A 1 217 ? 33.799 11.655 -38.853 1.00 93.50 217 LEU A CA 1
ATOM 1767 C C . LEU A 1 217 ? 35.266 11.864 -39.242 1.00 93.50 217 LEU A C 1
ATOM 1769 O O . LEU A 1 217 ? 35.683 11.339 -40.267 1.00 93.50 217 LEU A O 1
ATOM 1773 N N . ASP A 1 218 ? 36.040 12.582 -38.428 1.00 94.25 218 ASP A N 1
ATOM 1774 C CA . ASP A 1 218 ? 37.468 12.819 -38.662 1.00 94.25 218 ASP A CA 1
ATOM 1775 C C . ASP A 1 218 ? 38.278 11.520 -38.624 1.00 94.25 218 ASP A C 1
ATOM 1777 O O . ASP A 1 218 ? 39.076 11.279 -39.527 1.00 94.25 218 ASP A O 1
ATOM 1781 N N . GLN A 1 219 ? 38.016 10.643 -37.651 1.00 95.69 219 GLN A N 1
ATOM 1782 C CA . GLN A 1 219 ? 38.656 9.326 -37.574 1.00 95.69 219 GLN A CA 1
ATOM 1783 C C . GLN A 1 219 ? 38.347 8.456 -38.797 1.00 95.69 219 GLN A C 1
ATOM 1785 O O . GLN A 1 219 ? 39.247 7.826 -39.344 1.00 95.69 219 GLN A O 1
ATOM 1790 N N . GLU A 1 220 ? 37.094 8.427 -39.258 1.00 95.00 220 GLU A N 1
ATOM 1791 C CA . GLU A 1 220 ? 36.721 7.614 -40.421 1.00 95.00 220 GLU A CA 1
ATOM 1792 C C . GLU A 1 220 ? 37.269 8.196 -41.733 1.00 95.00 220 GLU A C 1
ATOM 1794 O O . GLU A 1 220 ? 37.666 7.445 -42.623 1.00 95.00 220 GLU A O 1
ATOM 1799 N N . ILE A 1 221 ? 37.341 9.527 -41.849 1.00 94.81 221 ILE A N 1
ATOM 1800 C CA . ILE A 1 221 ? 37.992 10.204 -42.979 1.00 94.81 221 ILE A CA 1
ATOM 1801 C C . ILE A 1 221 ? 39.481 9.849 -43.016 1.00 94.81 221 ILE A C 1
ATOM 1803 O O . ILE A 1 221 ? 39.955 9.441 -44.071 1.00 94.81 221 ILE A O 1
ATOM 1807 N N . GLN A 1 222 ? 40.187 9.941 -41.883 1.00 94.81 222 GLN A N 1
ATOM 1808 C CA . GLN A 1 222 ? 41.604 9.569 -41.783 1.00 94.81 222 GLN A CA 1
ATOM 1809 C C . GLN A 1 222 ? 41.829 8.093 -42.123 1.00 94.81 222 GLN A C 1
ATOM 1811 O O . GLN A 1 222 ? 42.702 7.770 -42.922 1.00 94.81 222 GLN A O 1
ATOM 1816 N N . ARG A 1 223 ? 40.990 7.192 -41.595 1.00 95.88 223 ARG A N 1
ATOM 1817 C CA . ARG A 1 223 ? 41.056 5.757 -41.905 1.00 95.88 223 ARG A CA 1
ATOM 1818 C C . ARG A 1 223 ? 40.912 5.491 -43.403 1.00 95.88 223 ARG A C 1
ATOM 1820 O O . ARG A 1 223 ? 41.651 4.684 -43.959 1.00 95.88 223 ARG A O 1
ATOM 1827 N N . LEU A 1 224 ? 39.949 6.141 -44.061 1.00 92.81 224 LEU A N 1
ATOM 1828 C CA . LEU A 1 224 ? 39.752 5.993 -45.504 1.00 92.81 224 LEU A CA 1
ATOM 1829 C C . LEU A 1 224 ? 40.896 6.612 -46.308 1.00 92.81 224 LEU A C 1
ATOM 1831 O O . LEU A 1 224 ? 41.281 6.030 -47.316 1.00 92.81 224 LEU A O 1
ATOM 1835 N N . GLU A 1 225 ? 41.448 7.741 -45.864 1.00 91.88 225 GLU A N 1
ATOM 1836 C CA . GLU A 1 225 ? 42.618 8.374 -46.477 1.00 91.88 225 GLU A CA 1
ATOM 1837 C C . GLU A 1 225 ? 43.819 7.423 -46.466 1.00 91.88 225 GLU A C 1
ATOM 1839 O O . GLU A 1 225 ? 44.353 7.112 -47.531 1.00 91.88 225 GLU A O 1
ATOM 1844 N N . GLU A 1 226 ? 44.150 6.854 -45.303 1.00 92.19 226 GLU A N 1
ATOM 1845 C CA . GLU A 1 226 ? 45.218 5.860 -45.147 1.00 92.19 226 GLU A CA 1
ATOM 1846 C C . GLU A 1 226 ? 44.990 4.622 -46.023 1.00 92.19 226 GLU A C 1
ATOM 1848 O O . GLU A 1 226 ? 45.906 4.178 -46.714 1.00 92.19 226 GLU A O 1
ATOM 1853 N N . ILE A 1 227 ? 43.767 4.075 -46.049 1.00 89.25 227 ILE A N 1
ATOM 1854 C CA . ILE A 1 227 ? 43.428 2.936 -46.916 1.00 89.25 227 ILE A CA 1
ATOM 1855 C C . ILE A 1 227 ? 43.650 3.301 -48.385 1.00 89.25 227 ILE A C 1
ATOM 1857 O O . ILE A 1 227 ? 44.259 2.522 -49.114 1.00 89.25 227 ILE A O 1
ATOM 1861 N N . THR A 1 228 ? 43.185 4.471 -48.831 1.00 87.31 228 THR A N 1
ATOM 1862 C CA . THR A 1 228 ? 43.338 4.881 -50.233 1.00 87.31 228 THR A CA 1
ATOM 1863 C C . THR A 1 228 ? 44.788 5.154 -50.617 1.00 87.31 228 THR A C 1
ATOM 1865 O O . THR A 1 228 ? 45.184 4.758 -51.708 1.00 87.31 228 THR A O 1
ATOM 1868 N N . MET A 1 229 ? 45.590 5.756 -49.733 1.00 86.25 229 MET A N 1
ATOM 1869 C CA . MET A 1 229 ? 47.020 5.978 -49.970 1.00 86.25 229 MET A CA 1
ATOM 1870 C C . MET A 1 229 ? 47.781 4.655 -50.056 1.00 86.25 229 MET A C 1
ATOM 1872 O O . MET A 1 229 ? 48.509 4.429 -51.015 1.00 86.25 229 MET A O 1
ATOM 1876 N N . ASN A 1 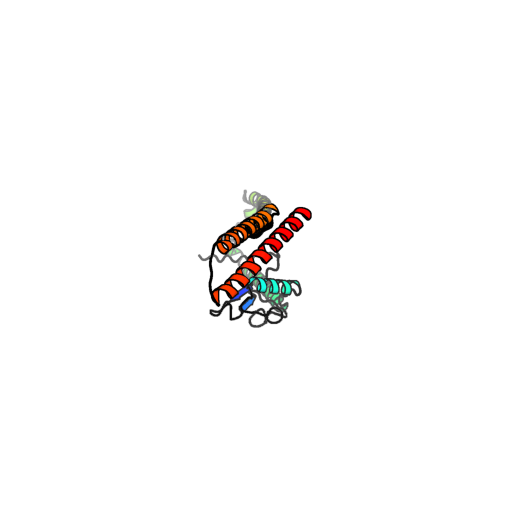230 ? 47.541 3.738 -49.115 1.00 85.12 230 ASN A N 1
ATOM 1877 C CA . ASN A 1 230 ? 48.170 2.417 -49.129 1.00 85.12 230 ASN A CA 1
ATOM 1878 C C . ASN A 1 230 ? 47.746 1.589 -50.351 1.00 85.12 230 ASN A C 1
ATOM 1880 O O . ASN A 1 230 ? 48.518 0.770 -50.835 1.00 85.12 230 ASN A O 1
ATOM 1884 N N . GLN A 1 231 ? 46.524 1.782 -50.856 1.00 82.19 231 GLN A N 1
ATOM 1885 C CA . GLN A 1 231 ? 46.063 1.148 -52.091 1.00 82.19 231 GLN A CA 1
ATOM 1886 C C . GLN A 1 231 ? 46.765 1.741 -53.327 1.00 82.19 231 GLN A C 1
ATOM 1888 O O . GLN A 1 231 ? 47.142 0.980 -54.211 1.00 82.19 231 GLN A O 1
ATOM 1893 N N . GLU A 1 232 ? 47.015 3.053 -53.392 1.00 74.31 232 GLU A N 1
ATOM 1894 C CA . GLU A 1 232 ? 47.742 3.684 -54.515 1.00 74.31 232 GLU A CA 1
ATOM 1895 C C . GLU A 1 232 ? 49.167 3.131 -54.716 1.00 74.31 232 GLU A C 1
ATOM 1897 O O . GLU A 1 232 ? 49.688 3.186 -55.829 1.00 74.31 232 GLU A O 1
ATOM 1902 N N . GLU A 1 233 ? 49.770 2.555 -53.674 1.00 71.88 233 GLU A N 1
ATOM 1903 C CA . GLU A 1 233 ? 51.113 1.962 -53.702 1.00 71.88 233 GLU A CA 1
ATOM 1904 C C . GLU A 1 233 ? 51.145 0.481 -54.146 1.00 71.88 233 GLU A C 1
ATOM 1906 O O . GLU A 1 233 ? 52.226 -0.085 -54.312 1.00 71.88 233 GLU A O 1
ATOM 1911 N N . ILE A 1 234 ? 49.990 -0.170 -54.351 1.00 71.44 234 ILE A N 1
ATOM 1912 C CA . ILE A 1 234 ? 49.910 -1.602 -54.694 1.00 71.44 234 ILE A CA 1
ATOM 1913 C C . ILE A 1 234 ? 49.859 -1.807 -56.215 1.00 71.44 234 ILE A C 1
ATOM 1915 O O . ILE A 1 234 ? 48.899 -1.425 -56.886 1.00 71.44 234 ILE A O 1
ATOM 1919 N N . GLU A 1 235 ? 50.846 -2.521 -56.759 1.00 62.72 235 GLU A N 1
ATOM 1920 C CA . GLU A 1 235 ? 50.813 -3.053 -58.127 1.00 62.72 235 GLU A CA 1
ATOM 1921 C C . GLU A 1 235 ? 49.979 -4.350 -58.166 1.00 62.72 235 GLU A C 1
ATOM 1923 O O . GLU A 1 235 ? 50.433 -5.411 -57.738 1.00 62.72 235 GLU A O 1
ATOM 1928 N N . ALA A 1 236 ? 48.735 -4.280 -58.652 1.00 62.41 236 ALA A N 1
ATOM 1929 C CA . ALA A 1 236 ? 47.861 -5.446 -58.826 1.00 62.41 236 ALA A CA 1
ATOM 1930 C C . ALA A 1 236 ? 47.700 -5.819 -60.314 1.00 62.41 236 ALA A C 1
ATOM 1932 O O . ALA A 1 236 ? 47.479 -4.949 -61.154 1.00 62.41 236 ALA A O 1
ATOM 1933 N N . GLU A 1 237 ? 47.752 -7.115 -60.649 1.00 65.50 237 GLU A N 1
ATOM 1934 C CA . GLU A 1 237 ? 47.628 -7.622 -62.028 1.00 65.50 237 GLU A CA 1
ATOM 1935 C C . GLU A 1 237 ? 46.355 -8.472 -62.251 1.00 65.50 237 GLU A C 1
ATOM 1937 O O . GLU A 1 237 ? 45.832 -9.130 -61.349 1.00 65.50 237 GLU A O 1
ATOM 1942 N N . GLY A 1 238 ? 45.850 -8.496 -63.491 1.00 65.12 238 GLY A N 1
ATOM 1943 C CA . GLY A 1 238 ? 44.795 -9.425 -63.931 1.00 65.12 238 GLY A CA 1
ATOM 1944 C C . GLY A 1 238 ? 43.380 -9.122 -63.409 1.00 65.12 238 GLY A C 1
ATOM 1945 O O . GLY A 1 238 ? 42.980 -7.973 -63.268 1.00 65.12 238 GLY A O 1
ATOM 1946 N N . THR A 1 239 ? 42.559 -10.145 -63.153 1.00 60.91 239 THR A N 1
ATOM 1947 C CA . THR A 1 239 ? 41.170 -9.985 -62.658 1.00 60.91 239 THR A CA 1
ATOM 1948 C C . THR A 1 239 ? 41.091 -9.402 -61.244 1.00 60.91 239 THR A C 1
ATOM 1950 O O . THR A 1 239 ? 40.121 -8.717 -60.930 1.00 60.91 239 THR A O 1
ATOM 1953 N N . GLN A 1 240 ? 42.128 -9.592 -60.423 1.00 70.44 240 GLN A N 1
ATOM 1954 C CA . GLN A 1 240 ? 42.245 -8.975 -59.095 1.00 70.44 240 GLN A CA 1
ATOM 1955 C C . GLN A 1 240 ? 42.388 -7.449 -59.182 1.00 70.44 240 GLN A C 1
ATOM 1957 O O . GLN A 1 240 ? 41.900 -6.737 -58.308 1.00 70.44 240 GLN A O 1
ATOM 1962 N N . PHE A 1 241 ? 42.955 -6.937 -60.280 1.00 77.56 241 PHE A N 1
ATOM 1963 C CA . PHE A 1 241 ? 43.061 -5.503 -60.544 1.00 77.56 241 PHE A CA 1
ATOM 1964 C C . PHE A 1 241 ? 41.692 -4.833 -60.732 1.00 77.56 241 PHE A C 1
ATOM 1966 O O . PHE A 1 241 ? 41.484 -3.710 -60.279 1.00 77.56 241 PHE A O 1
ATOM 1973 N N . GLN A 1 242 ? 40.721 -5.508 -61.362 1.00 79.31 242 GLN A N 1
ATOM 1974 C CA . GLN A 1 242 ? 39.387 -4.923 -61.558 1.00 79.31 242 GLN A CA 1
ATOM 1975 C C . GLN A 1 242 ? 38.602 -4.787 -60.253 1.00 79.31 242 GLN A C 1
ATOM 1977 O O . GLN A 1 242 ? 37.906 -3.789 -60.066 1.00 79.31 242 GLN A O 1
ATOM 1982 N N . ASP A 1 243 ? 38.689 -5.773 -59.363 1.00 82.50 243 ASP A N 1
ATOM 1983 C CA . ASP A 1 243 ? 38.003 -5.709 -58.072 1.00 82.50 243 ASP A CA 1
ATOM 1984 C C . ASP A 1 243 ? 38.708 -4.741 -57.117 1.00 82.50 243 ASP A C 1
ATOM 1986 O O . ASP A 1 243 ? 38.038 -3.945 -56.460 1.00 82.50 243 ASP A O 1
ATOM 1990 N N . PHE A 1 244 ? 40.042 -4.690 -57.169 1.00 83.69 244 PHE A N 1
ATOM 1991 C CA . PHE A 1 244 ? 40.844 -3.663 -56.510 1.00 83.69 244 PHE A CA 1
ATOM 1992 C C . PHE A 1 244 ? 40.450 -2.242 -56.952 1.00 83.69 244 PHE A C 1
ATOM 1994 O O . PHE A 1 244 ? 40.168 -1.387 -56.114 1.00 83.69 244 PHE A O 1
ATOM 2001 N N . LEU A 1 245 ? 40.340 -1.984 -58.263 1.00 81.81 245 LEU A N 1
ATOM 2002 C CA . LEU A 1 245 ? 39.926 -0.675 -58.781 1.00 81.81 245 LEU A CA 1
ATOM 2003 C C . LEU A 1 245 ? 38.522 -0.279 -58.312 1.00 81.81 245 LEU A C 1
ATOM 2005 O O . LEU A 1 245 ? 38.283 0.887 -57.992 1.00 81.81 245 LEU A O 1
ATOM 2009 N N . LYS A 1 246 ? 37.579 -1.229 -58.268 1.00 87.06 246 LYS A N 1
ATOM 2010 C CA . LYS A 1 246 ? 36.225 -0.967 -57.755 1.00 87.06 246 LYS A CA 1
ATOM 2011 C C . LYS A 1 246 ? 36.256 -0.594 -56.277 1.00 87.06 246 LYS A C 1
ATOM 2013 O O . LYS A 1 246 ? 35.590 0.367 -55.896 1.00 87.06 246 LYS A O 1
ATOM 2018 N N . GLU A 1 247 ? 37.010 -1.332 -55.466 1.00 88.75 247 GLU A N 1
ATOM 2019 C CA . GLU A 1 247 ? 37.143 -1.074 -54.032 1.00 88.75 247 GLU A CA 1
ATOM 2020 C C . GLU A 1 247 ? 37.802 0.286 -53.772 1.00 88.75 247 GLU A C 1
ATOM 2022 O O . GLU A 1 247 ? 37.253 1.105 -53.037 1.00 88.75 247 GLU A O 1
ATOM 2027 N N . TYR A 1 248 ? 38.902 0.584 -54.464 1.00 88.31 248 TYR A N 1
ATOM 2028 C CA . TYR A 1 248 ? 39.586 1.872 -54.385 1.00 88.31 248 TYR A CA 1
ATOM 2029 C C . TYR A 1 248 ? 38.667 3.043 -54.769 1.00 88.31 248 TYR A C 1
ATOM 2031 O O . TYR A 1 248 ? 38.540 4.023 -54.027 1.00 88.31 248 TYR A O 1
ATOM 2039 N N . HIS A 1 249 ? 37.958 2.945 -55.900 1.00 89.44 249 HIS A N 1
ATOM 2040 C CA . HIS A 1 249 ? 37.011 3.983 -56.312 1.00 89.44 249 HIS A CA 1
ATOM 2041 C C . HIS A 1 249 ? 35.867 4.159 -55.311 1.00 89.44 249 HIS A C 1
ATOM 2043 O O . HIS A 1 249 ? 35.429 5.289 -55.077 1.00 89.44 249 HIS A O 1
ATOM 2049 N N . GLN A 1 250 ? 35.384 3.066 -54.718 1.00 92.75 250 GLN A N 1
ATOM 2050 C CA . GLN A 1 250 ? 34.337 3.113 -53.708 1.00 92.75 250 GLN A CA 1
ATOM 2051 C C . GLN A 1 250 ? 34.835 3.785 -52.420 1.00 92.75 250 GLN A C 1
ATOM 2053 O O . GLN A 1 250 ? 34.181 4.713 -51.943 1.00 92.75 250 GLN A O 1
ATOM 2058 N N . ASN A 1 251 ? 36.023 3.420 -51.931 1.00 92.06 251 ASN A N 1
ATOM 2059 C CA . ASN A 1 251 ? 36.655 4.033 -50.760 1.00 92.06 251 ASN A CA 1
ATOM 2060 C C . ASN A 1 251 ? 36.892 5.536 -50.970 1.00 92.06 251 ASN A C 1
ATOM 2062 O O . ASN A 1 251 ? 36.513 6.353 -50.129 1.00 92.06 251 ASN A O 1
ATOM 2066 N N . LYS A 1 252 ? 37.417 5.931 -52.137 1.00 91.62 252 LYS A N 1
ATOM 2067 C CA . LYS A 1 252 ? 37.654 7.341 -52.493 1.00 91.62 252 LYS A CA 1
ATOM 2068 C C . LYS A 1 252 ? 36.352 8.141 -52.608 1.00 91.62 252 LYS A C 1
ATOM 2070 O O . LYS A 1 252 ? 36.274 9.296 -52.187 1.00 91.62 252 LYS A O 1
ATOM 2075 N N . LYS A 1 253 ? 35.290 7.528 -53.137 1.00 94.00 253 LYS A N 1
ATOM 2076 C CA . LYS A 1 253 ? 33.951 8.131 -53.185 1.00 94.00 253 LYS A CA 1
ATOM 2077 C C . LYS A 1 253 ? 33.371 8.335 -51.785 1.00 94.00 253 LYS A C 1
ATOM 2079 O O . LYS A 1 253 ? 32.799 9.394 -51.517 1.00 94.00 253 LYS A O 1
ATOM 2084 N N . ASP A 1 254 ? 33.507 7.347 -50.907 1.00 93.56 254 ASP A N 1
ATOM 2085 C CA . ASP A 1 254 ? 33.016 7.430 -49.532 1.00 93.56 254 ASP A CA 1
ATOM 2086 C C . ASP A 1 254 ? 33.814 8.444 -48.699 1.00 93.56 254 ASP A C 1
ATOM 2088 O O . ASP A 1 254 ? 33.202 9.221 -47.962 1.00 93.56 254 ASP A O 1
ATOM 2092 N N . PHE A 1 255 ? 35.128 8.555 -48.920 1.00 94.88 255 PHE A N 1
ATOM 2093 C CA . PHE A 1 255 ? 35.985 9.602 -48.356 1.00 94.88 255 PHE A CA 1
ATOM 2094 C C . PHE A 1 255 ? 35.462 11.012 -48.677 1.00 94.88 255 PHE A C 1
ATOM 2096 O O . PHE A 1 255 ? 35.123 11.774 -47.767 1.00 94.88 255 PHE A O 1
ATOM 2103 N N . TYR A 1 256 ? 35.288 11.355 -49.962 1.00 93.62 256 TYR A N 1
ATOM 2104 C CA . TYR A 1 256 ? 34.774 12.679 -50.344 1.00 93.62 256 TYR A CA 1
ATOM 2105 C C . TYR A 1 256 ? 33.351 12.918 -49.829 1.00 93.62 256 TYR A C 1
ATOM 2107 O O . TYR A 1 256 ? 33.003 14.024 -49.407 1.00 93.62 256 TYR A O 1
ATOM 2115 N N . LYS A 1 257 ? 32.511 11.877 -49.817 1.00 95.44 257 LYS A N 1
ATOM 2116 C CA . LYS A 1 257 ? 31.152 11.960 -49.272 1.00 95.44 257 LYS A CA 1
ATOM 2117 C C . LYS A 1 257 ? 31.165 12.283 -47.777 1.00 95.44 257 LYS A C 1
ATOM 2119 O O . LYS A 1 257 ? 30.334 13.081 -47.337 1.00 95.44 257 LYS A O 1
ATOM 2124 N N . LEU A 1 258 ? 32.072 11.690 -47.002 1.00 93.81 258 LEU A N 1
ATOM 2125 C CA . LEU A 1 258 ? 32.232 11.983 -45.578 1.00 93.81 258 LEU A CA 1
ATOM 2126 C C . LEU A 1 258 ? 32.815 13.379 -45.341 1.00 93.81 258 LEU A C 1
ATOM 2128 O O . LEU A 1 258 ? 32.275 14.093 -44.497 1.00 93.81 258 LEU A O 1
ATOM 2132 N N . GLN A 1 259 ? 33.790 13.833 -46.136 1.00 93.12 259 GLN A N 1
ATOM 2133 C CA . GLN A 1 259 ? 34.288 15.214 -46.059 1.00 93.12 259 GLN A CA 1
ATOM 2134 C C . GLN A 1 259 ? 33.178 16.251 -46.294 1.00 93.12 259 GLN A C 1
ATOM 2136 O O . GLN A 1 259 ? 33.031 17.200 -45.521 1.00 93.12 259 GLN A O 1
ATOM 2141 N N . ILE A 1 260 ? 32.340 16.046 -47.317 1.00 93.81 260 ILE A N 1
ATOM 2142 C CA . ILE A 1 260 ? 31.198 16.930 -47.597 1.00 93.81 260 ILE A CA 1
ATOM 2143 C C . ILE A 1 260 ? 30.195 16.901 -46.439 1.00 93.81 260 ILE A C 1
ATOM 2145 O O . ILE A 1 260 ? 29.687 17.948 -46.035 1.00 93.81 260 ILE A O 1
ATOM 2149 N N . LYS A 1 261 ? 29.884 15.714 -45.900 1.00 92.44 261 LYS A N 1
ATOM 2150 C CA . LYS A 1 261 ? 28.972 15.577 -44.753 1.00 92.44 261 LYS A CA 1
ATOM 2151 C C . LYS A 1 261 ? 29.506 16.292 -43.518 1.00 92.44 261 LYS A C 1
ATOM 2153 O O . LYS A 1 261 ? 28.734 16.993 -42.874 1.00 92.44 261 LYS A O 1
ATOM 2158 N N . ARG A 1 262 ? 30.798 16.159 -43.222 1.00 93.81 262 ARG A N 1
ATOM 2159 C CA . ARG A 1 262 ? 31.466 16.864 -42.127 1.00 93.81 262 ARG A CA 1
ATOM 2160 C C . ARG A 1 262 ? 31.357 18.375 -42.299 1.00 93.81 262 ARG A C 1
ATOM 2162 O O . ARG A 1 262 ? 30.855 19.038 -41.402 1.00 93.81 262 ARG A O 1
ATOM 2169 N N . ALA A 1 263 ? 31.737 18.905 -43.463 1.00 91.69 263 ALA A N 1
ATOM 2170 C CA . ALA A 1 263 ? 31.656 20.339 -43.745 1.00 91.69 263 ALA A CA 1
ATOM 2171 C C . ALA A 1 263 ? 30.223 20.878 -43.592 1.00 91.69 263 ALA A C 1
ATOM 2173 O O . ALA A 1 263 ? 30.012 21.914 -42.966 1.00 91.69 263 ALA A O 1
ATOM 2174 N N . LYS A 1 264 ? 29.225 20.141 -44.099 1.00 92.00 264 LYS A N 1
ATOM 2175 C CA . LYS A 1 264 ? 27.807 20.478 -43.912 1.00 92.00 264 LYS A CA 1
ATOM 2176 C C . LYS A 1 264 ? 27.381 20.420 -42.449 1.00 92.00 264 LYS A C 1
ATOM 2178 O O . LYS A 1 264 ? 26.591 21.253 -42.027 1.00 92.00 264 LYS A O 1
ATOM 2183 N N . TYR A 1 265 ? 27.854 19.438 -41.688 1.00 90.75 265 TYR A N 1
ATOM 2184 C CA . TYR A 1 265 ? 27.519 19.311 -40.274 1.00 90.75 265 TYR A CA 1
ATOM 2185 C C . TYR A 1 265 ? 28.102 20.478 -39.466 1.00 90.75 265 TYR A C 1
ATOM 2187 O O . TYR A 1 265 ? 27.364 21.125 -38.738 1.00 90.75 265 TYR A O 1
ATOM 2195 N N . THR A 1 266 ? 29.368 20.844 -39.688 1.00 90.00 266 THR A N 1
ATOM 2196 C CA . THR A 1 266 ? 30.008 22.012 -39.053 1.00 90.00 266 THR A CA 1
ATOM 2197 C C . THR A 1 266 ? 29.315 23.340 -39.379 1.00 90.00 266 THR A C 1
ATOM 2199 O O . THR A 1 266 ? 29.365 24.255 -38.573 1.00 90.00 266 THR A O 1
ATOM 2202 N N . GLN A 1 267 ? 28.675 23.467 -40.546 1.00 87.25 267 GLN A N 1
ATOM 2203 C CA . GLN A 1 267 ? 27.930 24.676 -40.933 1.00 87.25 267 GLN A CA 1
ATOM 2204 C C . GLN A 1 267 ? 26.519 24.766 -40.329 1.00 87.25 267 GLN A C 1
ATOM 2206 O O . GLN A 1 267 ? 25.939 25.848 -40.332 1.00 87.25 267 GLN A O 1
ATOM 2211 N N . ASN A 1 268 ? 25.946 23.642 -39.887 1.00 75.06 268 ASN A N 1
ATOM 2212 C CA . ASN A 1 268 ? 24.567 23.556 -39.387 1.00 75.06 268 ASN A CA 1
ATOM 2213 C C . ASN A 1 268 ? 24.473 23.352 -37.863 1.00 75.06 268 ASN A C 1
ATOM 2215 O O . ASN A 1 268 ? 23.363 23.321 -37.332 1.00 75.06 268 ASN A O 1
ATOM 2219 N N . VAL A 1 269 ? 25.608 23.163 -37.189 1.00 63.12 269 VAL A N 1
ATOM 2220 C CA . VAL A 1 269 ? 25.757 23.162 -35.724 1.00 63.12 269 VAL A CA 1
ATOM 2221 C C . VAL A 1 269 ? 26.120 24.566 -35.271 1.00 63.12 269 VAL A C 1
ATOM 2223 O O . VAL A 1 269 ? 25.562 24.996 -34.240 1.00 63.12 269 VAL A O 1
#

pLDDT: mean 81.56, std 17.05, range [27.77, 98.19]

Radius of gyration: 47.02 Å; chains: 1; bounding box: 91×50×138 Å